Protein AF-A0A1G7LXQ1-F1 (afdb_monomer_lite)

Radius of gyration: 25.96 Å; chains: 1; bounding box: 79×51×80 Å

Organism: NCBI:txid1419277

Structure (mmCIF, N/CA/C/O backbone):
data_AF-A0A1G7LXQ1-F1
#
_entry.id   AF-A0A1G7LXQ1-F1
#
loop_
_atom_site.group_PDB
_atom_site.id
_atom_site.type_symbol
_atom_site.label_atom_id
_atom_site.label_alt_id
_atom_site.label_comp_id
_atom_site.label_asym_id
_atom_site.label_entity_id
_atom_site.label_seq_id
_atom_site.pdbx_PDB_ins_code
_atom_site.Cartn_x
_atom_site.Cartn_y
_atom_site.Cartn_z
_atom_site.occupancy
_atom_site.B_iso_or_equiv
_atom_site.auth_seq_id
_atom_site.auth_comp_id
_atom_site.auth_asym_id
_atom_site.auth_atom_id
_atom_site.pdbx_PDB_model_num
ATOM 1 N N . MET A 1 1 ? -58.056 -21.675 -19.130 1.00 39.75 1 MET A N 1
ATOM 2 C CA . MET A 1 1 ? -56.729 -22.028 -19.676 1.00 39.75 1 MET A CA 1
ATOM 3 C C . MET A 1 1 ? -55.763 -20.954 -19.207 1.00 39.75 1 MET A C 1
ATOM 5 O O . MET A 1 1 ? -55.899 -19.808 -19.606 1.00 39.75 1 MET A O 1
ATOM 9 N N . ILE A 1 2 ? -54.931 -21.296 -18.228 1.00 33.22 2 ILE A N 1
ATOM 10 C CA . ILE A 1 2 ? -53.927 -20.424 -17.600 1.00 33.22 2 ILE A CA 1
ATOM 11 C C . ILE A 1 2 ? -52.605 -20.603 -18.362 1.00 33.22 2 ILE A C 1
ATOM 13 O O . ILE A 1 2 ? -52.388 -21.699 -18.870 1.00 33.22 2 ILE A O 1
ATOM 17 N N . ILE A 1 3 ? -51.781 -19.543 -18.403 1.00 30.11 3 ILE A N 1
ATOM 18 C CA . ILE A 1 3 ? -50.299 -19.433 -18.521 1.00 30.11 3 ILE A CA 1
ATOM 19 C C . ILE A 1 3 ? -50.052 -18.128 -19.315 1.00 30.11 3 ILE A C 1
ATOM 21 O O . ILE A 1 3 ? -50.296 -18.083 -20.512 1.00 30.11 3 ILE A O 1
ATOM 25 N N . SER A 1 4 ? -49.859 -16.955 -18.699 1.00 28.80 4 SER A N 1
ATOM 26 C CA . SER A 1 4 ? -48.705 -16.458 -17.921 1.00 28.80 4 SER A CA 1
ATOM 27 C C . SER A 1 4 ? -47.373 -16.529 -18.679 1.00 28.80 4 SER A C 1
ATOM 29 O O . SER A 1 4 ? -46.710 -17.560 -18.690 1.00 28.80 4 SER A O 1
ATOM 31 N N . THR A 1 5 ? -46.963 -15.413 -19.289 1.00 31.78 5 THR A N 1
ATOM 32 C CA . THR A 1 5 ? -45.612 -15.207 -19.831 1.00 31.78 5 THR A CA 1
ATOM 33 C C . THR A 1 5 ? -44.869 -14.200 -18.957 1.00 31.78 5 THR A C 1
ATOM 35 O O . THR A 1 5 ? -44.955 -12.989 -19.158 1.00 31.78 5 THR A O 1
ATOM 38 N N . SER A 1 6 ? -44.142 -14.709 -17.964 1.00 34.03 6 SER A N 1
ATOM 39 C CA . SER A 1 6 ? -43.131 -13.965 -17.214 1.00 34.03 6 SER A CA 1
ATOM 40 C C . SER A 1 6 ? -41.822 -13.940 -18.007 1.00 34.03 6 SER A C 1
ATOM 42 O O . SER A 1 6 ? -41.222 -14.990 -18.240 1.00 34.03 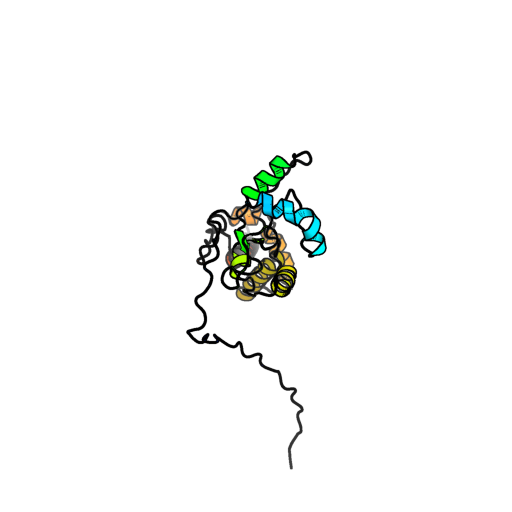6 SER A O 1
ATOM 44 N N . GLY A 1 7 ? -41.373 -12.751 -18.408 1.00 31.89 7 GLY A N 1
ATOM 45 C CA . GLY A 1 7 ? -40.045 -12.536 -18.977 1.00 31.89 7 GLY A CA 1
ATOM 46 C C . GLY A 1 7 ? -38.975 -12.549 -17.887 1.00 31.89 7 GLY A C 1
ATOM 47 O O . GLY A 1 7 ? -38.955 -11.678 -17.021 1.00 31.89 7 GLY A O 1
ATOM 48 N N . THR A 1 8 ? -38.079 -13.531 -17.936 1.00 34.22 8 THR A N 1
ATOM 49 C CA . THR A 1 8 ? -36.866 -13.604 -17.116 1.00 34.22 8 THR A CA 1
ATOM 50 C C . THR A 1 8 ? -35.637 -13.345 -17.988 1.00 34.22 8 THR A C 1
ATOM 52 O O . THR A 1 8 ? -35.320 -14.093 -18.907 1.00 34.22 8 THR A O 1
ATOM 55 N N . THR A 1 9 ? -34.923 -12.262 -17.686 1.00 35.53 9 THR A N 1
ATOM 56 C CA . THR A 1 9 ? -33.577 -11.965 -18.195 1.00 35.53 9 THR A CA 1
ATOM 57 C C . THR A 1 9 ? -32.573 -13.021 -17.719 1.00 35.53 9 THR A C 1
ATOM 59 O O . THR A 1 9 ? -32.530 -13.295 -16.514 1.00 35.53 9 THR A O 1
ATOM 62 N N . PRO A 1 10 ? -31.710 -13.580 -18.587 1.00 34.81 10 PRO A N 1
ATOM 63 C CA . PRO A 1 10 ? -30.681 -14.503 -18.141 1.00 34.81 10 PRO A CA 1
ATOM 64 C C . PRO A 1 10 ? -29.519 -13.726 -17.510 1.00 34.81 10 PRO A C 1
ATOM 66 O O . PRO A 1 10 ? -28.809 -12.966 -18.166 1.00 34.81 10 PRO A O 1
ATOM 69 N N . THR A 1 11 ? -29.307 -13.943 -16.213 1.00 34.31 11 THR A N 1
ATOM 70 C CA . THR A 1 11 ? -28.069 -13.573 -15.525 1.00 34.31 11 THR A CA 1
ATOM 71 C C . THR A 1 11 ? -26.962 -14.526 -15.970 1.00 34.31 11 THR A C 1
ATOM 73 O O . THR A 1 11 ? -26.958 -15.711 -15.634 1.00 34.31 11 THR A O 1
ATOM 76 N N . ALA A 1 12 ? -26.005 -14.018 -16.746 1.00 31.94 12 ALA A N 1
ATOM 77 C CA . ALA A 1 12 ? -24.791 -14.751 -17.073 1.00 31.94 12 ALA A CA 1
ATOM 78 C C . ALA A 1 12 ? -23.970 -14.965 -15.789 1.00 31.94 12 ALA A C 1
ATOM 80 O O . ALA A 1 12 ? -23.285 -14.065 -15.304 1.00 31.94 12 ALA A O 1
ATOM 81 N N . LYS A 1 13 ? -24.051 -16.168 -15.211 1.00 31.62 13 LYS A N 1
ATOM 82 C CA . LYS A 1 13 ? -23.127 -16.614 -14.164 1.00 31.62 13 LYS A CA 1
ATOM 83 C C . LYS A 1 13 ? -21.738 -16.751 -14.784 1.00 31.62 13 LYS A C 1
ATOM 85 O O . LYS A 1 13 ? -21.477 -17.708 -15.510 1.00 31.62 13 LYS A O 1
ATOM 90 N N . LEU A 1 14 ? -20.842 -15.816 -14.468 1.00 29.11 14 LEU A N 1
ATOM 91 C CA . LEU A 1 14 ? -19.408 -15.988 -14.682 1.00 29.11 14 LEU A CA 1
ATOM 92 C C . LEU A 1 14 ? -18.961 -17.212 -13.861 1.00 29.11 14 LEU A C 1
ATOM 94 O O . LEU A 1 14 ? -18.833 -17.144 -12.639 1.00 29.11 14 LEU A O 1
ATOM 98 N N . ARG A 1 15 ? -18.779 -18.365 -14.513 1.00 31.50 15 ARG A N 1
ATOM 99 C CA . ARG A 1 15 ? -18.086 -19.501 -13.898 1.00 31.50 15 ARG A CA 1
ATOM 100 C C . ARG A 1 15 ? -16.620 -19.104 -13.756 1.00 31.50 15 ARG A C 1
ATOM 102 O O . ARG A 1 15 ? -15.942 -18.912 -14.761 1.00 31.50 15 ARG A O 1
ATOM 109 N N . MET A 1 16 ? -16.135 -18.984 -12.519 1.00 27.52 16 MET A N 1
ATOM 110 C CA . MET A 1 16 ? -14.698 -18.990 -12.256 1.00 27.52 16 MET A CA 1
ATOM 111 C C . MET A 1 16 ? -14.139 -20.307 -12.792 1.00 27.52 16 MET A C 1
ATOM 113 O O . MET A 1 16 ? -14.486 -21.380 -12.301 1.00 27.52 16 MET A O 1
ATOM 117 N N . VAL A 1 17 ? -13.321 -20.220 -13.836 1.00 34.53 17 VAL A N 1
ATOM 118 C CA . VAL A 1 17 ? -12.604 -21.370 -14.379 1.00 34.53 17 VAL A CA 1
ATOM 119 C C . VAL A 1 17 ? -11.463 -21.652 -13.408 1.00 34.53 17 VAL A C 1
ATOM 121 O O . VAL A 1 17 ? -10.444 -20.967 -13.400 1.00 34.53 17 VAL A O 1
ATOM 124 N N . SER A 1 18 ? -11.677 -22.607 -12.509 1.00 36.41 18 SER A N 1
ATOM 125 C CA . SER A 1 18 ? -10.621 -23.163 -11.674 1.00 36.41 18 SER A CA 1
ATOM 126 C C . SER A 1 18 ? -9.622 -23.894 -12.570 1.00 36.41 18 SER A C 1
ATOM 128 O O . SER A 1 18 ? -10.010 -24.844 -13.241 1.00 36.41 18 SER A O 1
ATOM 130 N N . GLY A 1 19 ? -8.366 -23.439 -12.559 1.00 37.53 19 GLY A N 1
ATOM 131 C CA . GLY A 1 19 ? -7.176 -24.184 -12.979 1.00 37.53 19 GLY A CA 1
ATOM 132 C C . GLY A 1 19 ? -7.236 -24.818 -14.368 1.00 37.53 19 GLY A C 1
ATOM 133 O O . GLY A 1 19 ? -7.620 -25.973 -14.504 1.00 37.53 19 GLY A O 1
ATOM 134 N N . PHE A 1 20 ? -6.753 -24.109 -15.390 1.00 33.06 20 PHE A N 1
ATOM 135 C CA . PHE A 1 20 ? -6.310 -24.787 -16.607 1.00 33.06 20 PHE A CA 1
ATOM 136 C C . PHE A 1 20 ? -5.054 -25.613 -16.278 1.00 33.06 20 PHE A C 1
ATOM 138 O O . PHE A 1 20 ? -4.058 -25.025 -15.848 1.00 33.06 20 PHE A O 1
ATOM 145 N N . PRO A 1 21 ? -5.058 -26.944 -16.468 1.00 36.00 21 PRO A N 1
ATOM 146 C CA . PRO A 1 21 ? -3.822 -27.706 -16.454 1.00 36.00 21 PRO A CA 1
ATOM 147 C C . PRO A 1 21 ? -3.024 -27.307 -17.700 1.00 36.00 21 PRO A C 1
ATOM 149 O O . PRO A 1 21 ? -3.486 -27.481 -18.828 1.00 36.00 21 PRO A O 1
ATOM 152 N N . LEU A 1 22 ? -1.848 -26.711 -17.500 1.00 39.88 22 LEU A N 1
ATOM 153 C CA . LEU A 1 22 ? -0.923 -26.447 -18.598 1.00 39.88 22 LEU A CA 1
ATOM 154 C C . LEU A 1 22 ? -0.426 -27.794 -19.151 1.00 39.88 22 LEU A C 1
ATOM 156 O O . LEU A 1 22 ? -0.059 -28.664 -18.355 1.00 39.88 22 LEU A O 1
ATOM 160 N N . PRO A 1 23 ? -0.401 -27.995 -20.480 1.00 42.22 23 PRO A N 1
ATOM 161 C CA . PRO A 1 23 ? 0.182 -29.195 -21.057 1.00 42.22 23 PRO A CA 1
ATOM 162 C C . PRO A 1 23 ? 1.678 -29.232 -20.731 1.00 42.22 23 PRO A C 1
ATOM 164 O O . PRO A 1 23 ? 2.427 -28.301 -21.029 1.00 42.22 23 PRO A O 1
ATOM 167 N N . PHE A 1 24 ? 2.102 -30.316 -20.082 1.00 39.50 24 PHE A N 1
ATOM 168 C CA . PHE 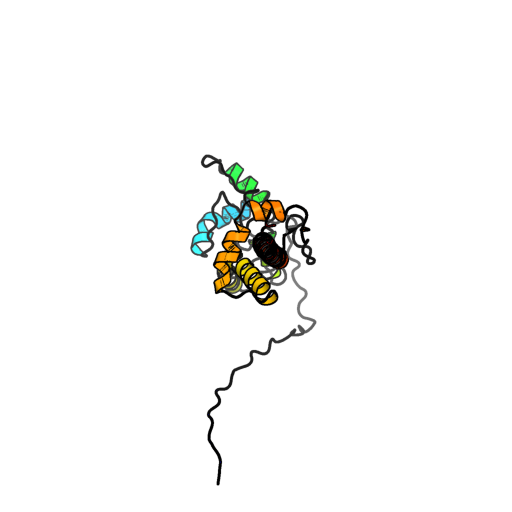A 1 24 ? 3.506 -30.617 -19.845 1.00 39.50 24 PHE A CA 1
ATOM 169 C C . PHE A 1 24 ? 4.222 -30.781 -21.193 1.00 39.50 24 PHE A C 1
ATOM 171 O O . PHE A 1 24 ? 3.930 -31.713 -21.937 1.00 39.50 24 PHE A O 1
ATOM 178 N N . GLY A 1 25 ? 5.193 -29.905 -21.466 1.00 44.66 25 GLY A N 1
ATOM 179 C CA . GLY A 1 25 ? 6.294 -30.203 -22.384 1.00 44.66 25 GLY A CA 1
ATOM 180 C C . GLY A 1 25 ? 6.314 -29.455 -23.715 1.00 44.66 25 GLY A C 1
ATOM 181 O O . GLY A 1 25 ? 6.101 -30.077 -24.741 1.00 44.66 25 GLY A O 1
ATOM 182 N N . VAL A 1 26 ? 6.683 -28.169 -23.692 1.00 39.12 26 VAL A N 1
ATOM 183 C CA . VAL A 1 26 ? 7.539 -27.447 -24.671 1.00 39.12 26 VAL A CA 1
ATOM 184 C C . VAL A 1 26 ? 7.976 -26.174 -23.905 1.00 39.12 26 VAL A C 1
ATOM 186 O O . VAL A 1 26 ? 7.117 -25.521 -23.334 1.00 39.12 26 VAL A O 1
ATOM 189 N N . LEU A 1 27 ? 9.217 -25.733 -23.708 1.00 37.31 27 LEU A N 1
ATOM 190 C CA . LEU A 1 27 ? 10.451 -25.802 -24.470 1.00 37.31 27 LEU A CA 1
ATOM 191 C C . LEU A 1 27 ? 11.605 -25.550 -23.474 1.00 37.31 27 LEU A C 1
ATOM 193 O O . LEU A 1 27 ? 11.616 -24.536 -22.775 1.00 37.31 27 LEU A O 1
ATOM 197 N N . ALA A 1 28 ? 12.582 -26.451 -23.408 1.00 44.69 28 ALA A N 1
ATOM 198 C CA . ALA A 1 28 ? 13.884 -26.131 -22.842 1.00 44.69 28 ALA A CA 1
ATOM 199 C C . ALA A 1 28 ? 14.626 -25.263 -23.863 1.00 44.69 28 ALA A C 1
ATOM 201 O O . ALA A 1 28 ? 14.974 -25.777 -24.918 1.00 44.69 28 ALA A O 1
ATOM 202 N N . MET A 1 29 ? 14.840 -23.974 -23.580 1.00 38.72 29 MET A N 1
ATOM 203 C CA . MET A 1 29 ? 15.953 -23.189 -24.132 1.00 38.72 29 MET A CA 1
ATOM 204 C C . MET A 1 29 ? 16.043 -21.795 -23.491 1.00 38.72 29 MET A C 1
ATOM 206 O O . MET A 1 29 ? 15.038 -21.125 -23.285 1.00 38.72 29 MET A O 1
ATOM 210 N N . ALA A 1 30 ? 17.288 -21.387 -23.221 1.00 38.19 30 ALA A N 1
ATOM 211 C CA . ALA A 1 30 ? 17.751 -20.124 -22.640 1.00 38.19 30 ALA A CA 1
ATOM 212 C C . ALA A 1 30 ? 17.477 -19.909 -21.136 1.00 38.19 30 ALA A C 1
ATOM 214 O O . ALA A 1 30 ? 16.676 -19.067 -20.731 1.00 38.19 30 ALA A O 1
ATOM 215 N N . MET A 1 31 ? 18.277 -20.575 -20.292 1.00 39.41 31 MET A N 1
ATOM 216 C CA . MET A 1 31 ? 18.643 -20.035 -18.974 1.00 39.41 31 MET A CA 1
ATOM 217 C C . MET A 1 31 ? 19.500 -18.775 -19.184 1.00 39.41 31 MET A C 1
ATOM 219 O O . MET A 1 31 ? 20.725 -18.804 -19.119 1.00 39.41 31 MET A O 1
ATOM 223 N N . SER A 1 32 ? 18.832 -17.676 -19.536 1.00 44.91 32 SER A N 1
ATOM 224 C CA . SER A 1 32 ? 19.398 -16.332 -19.541 1.00 44.91 32 SER A CA 1
ATOM 225 C C . SER A 1 32 ? 19.889 -16.015 -18.129 1.00 44.91 32 SER A C 1
ATOM 227 O O . SER A 1 32 ? 19.181 -16.254 -17.153 1.00 44.91 32 SER A O 1
ATOM 229 N N . GLN A 1 33 ? 21.129 -15.538 -18.044 1.00 48.41 33 GLN A N 1
ATOM 230 C CA . GLN A 1 33 ? 21.850 -15.174 -16.828 1.00 48.41 33 GLN A CA 1
ATOM 231 C C . GLN A 1 33 ? 20.990 -14.271 -15.931 1.00 48.41 33 GLN A C 1
ATOM 233 O O . GLN A 1 33 ? 20.915 -13.058 -16.130 1.00 48.41 33 GLN A O 1
ATOM 238 N N . PHE A 1 34 ? 20.325 -14.865 -14.941 1.00 52.44 34 PHE A N 1
ATOM 239 C CA . PHE A 1 34 ? 19.619 -14.107 -13.921 1.00 52.44 34 PHE A CA 1
ATOM 240 C C . PHE A 1 34 ? 20.660 -13.375 -13.078 1.00 52.44 34 PHE A C 1
ATOM 242 O O . PHE A 1 34 ? 21.513 -14.001 -12.452 1.00 52.44 34 PHE A O 1
ATOM 249 N N . SER A 1 35 ? 20.595 -12.045 -13.063 1.00 51.97 35 SER A N 1
ATOM 250 C CA . SER A 1 35 ? 21.385 -11.259 -12.124 1.00 51.97 35 SER A CA 1
ATOM 251 C C . SER A 1 35 ? 20.903 -11.600 -10.715 1.00 51.97 35 SER A C 1
ATOM 253 O O . SER A 1 35 ? 19.740 -11.363 -10.372 1.00 51.97 35 SER A O 1
ATOM 255 N N . GLU A 1 36 ? 21.785 -12.134 -9.868 1.00 58.53 36 GLU A N 1
ATOM 256 C CA . GLU A 1 36 ? 21.482 -12.306 -8.440 1.00 58.53 36 GLU A CA 1
ATOM 257 C C . GLU A 1 36 ? 21.210 -10.957 -7.746 1.00 58.53 36 GLU A C 1
ATOM 259 O O . GLU A 1 36 ? 20.559 -10.893 -6.703 1.00 58.53 36 GLU A O 1
ATOM 264 N N . ASN A 1 37 ? 21.620 -9.851 -8.374 1.00 82.62 37 ASN A N 1
ATOM 265 C CA . ASN A 1 37 ? 21.472 -8.502 -7.858 1.00 82.62 37 ASN A CA 1
ATOM 266 C C . ASN A 1 37 ? 20.406 -7.727 -8.638 1.00 82.62 37 ASN A C 1
ATOM 268 O O . ASN A 1 37 ? 20.693 -7.021 -9.606 1.00 82.62 37 ASN A O 1
ATOM 272 N N . LEU A 1 38 ? 19.155 -7.819 -8.181 1.00 90.81 38 LEU A N 1
ATOM 273 C CA . LEU A 1 38 ? 18.116 -6.871 -8.589 1.00 90.81 38 LEU A CA 1
ATOM 274 C C . LEU A 1 38 ? 18.536 -5.437 -8.215 1.00 90.81 38 LEU A C 1
ATOM 276 O O . LEU A 1 38 ? 19.062 -5.242 -7.110 1.00 90.81 38 LEU A O 1
ATOM 280 N N . PRO A 1 39 ? 18.208 -4.423 -9.040 1.00 96.44 39 PRO A N 1
ATOM 281 C CA . PRO A 1 39 ? 18.360 -3.024 -8.666 1.00 96.44 39 PRO A CA 1
ATOM 282 C C . PRO A 1 39 ? 17.802 -2.716 -7.271 1.00 96.44 39 PRO A C 1
ATOM 284 O O . PRO A 1 39 ? 16.837 -3.330 -6.794 1.00 96.44 39 PRO A O 1
ATOM 287 N N . SER A 1 40 ? 18.419 -1.758 -6.586 1.00 97.31 40 SER A N 1
ATOM 288 C CA . SER A 1 40 ? 17.931 -1.274 -5.295 1.00 97.31 40 SER A CA 1
ATOM 289 C C . SER A 1 40 ? 16.581 -0.565 -5.453 1.00 97.31 40 SER A C 1
ATOM 291 O O . SER A 1 40 ? 16.236 -0.063 -6.525 1.00 97.31 40 SER A O 1
ATOM 293 N N . LYS A 1 41 ? 15.797 -0.484 -4.372 1.00 97.38 41 LYS A N 1
ATOM 294 C CA . LYS A 1 41 ? 14.507 0.224 -4.408 1.00 97.38 41 LYS A CA 1
ATOM 295 C C . LYS A 1 41 ? 14.684 1.711 -4.706 1.00 97.38 41 LYS A C 1
ATOM 297 O O . LYS A 1 41 ? 13.846 2.283 -5.389 1.00 97.38 41 LYS A O 1
ATOM 302 N N . ALA A 1 42 ? 15.778 2.307 -4.233 1.00 97.38 42 ALA A N 1
ATOM 303 C CA . ALA A 1 42 ? 16.167 3.666 -4.579 1.00 97.38 42 ALA A CA 1
ATOM 304 C C . ALA A 1 42 ? 16.369 3.830 -6.089 1.00 97.38 42 ALA A C 1
ATOM 306 O O . ALA A 1 42 ? 15.765 4.722 -6.666 1.00 97.38 42 ALA A O 1
ATOM 307 N N . GLN A 1 43 ? 17.138 2.944 -6.734 1.00 97.75 43 GLN A N 1
ATOM 308 C CA . GLN A 1 43 ? 17.352 2.995 -8.187 1.00 97.75 43 GLN A CA 1
ATOM 309 C C . GLN A 1 43 ? 16.040 2.818 -8.962 1.00 97.75 43 GLN A C 1
ATOM 311 O O . GLN A 1 43 ? 15.795 3.531 -9.931 1.00 97.75 43 GLN A O 1
ATOM 316 N N . ILE A 1 44 ? 15.176 1.898 -8.520 1.00 97.69 44 ILE A N 1
ATOM 317 C CA . ILE A 1 44 ? 13.855 1.681 -9.127 1.00 97.69 44 ILE A CA 1
ATOM 318 C C . ILE A 1 44 ? 13.000 2.948 -9.000 1.00 97.69 44 ILE A C 1
ATOM 320 O O . ILE A 1 44 ? 12.453 3.427 -9.988 1.00 97.69 44 ILE A O 1
ATOM 324 N N . TYR A 1 45 ? 12.907 3.526 -7.803 1.00 96.75 45 TYR A N 1
ATOM 325 C CA . TYR A 1 45 ? 12.172 4.770 -7.595 1.00 96.75 45 TYR A CA 1
ATOM 326 C C . TYR A 1 45 ? 12.745 5.927 -8.425 1.00 96.75 45 TYR A C 1
ATOM 328 O O . TYR A 1 45 ? 11.986 6.621 -9.096 1.00 96.75 45 TYR A O 1
ATOM 336 N N . ASP A 1 46 ? 14.065 6.103 -8.427 1.00 96.19 46 ASP A N 1
ATOM 337 C CA . ASP A 1 46 ? 14.748 7.177 -9.147 1.00 96.19 46 ASP A CA 1
ATOM 338 C C . ASP A 1 46 ? 14.485 7.121 -10.660 1.00 96.19 46 ASP A C 1
ATOM 340 O O . ASP A 1 46 ? 14.154 8.135 -11.276 1.00 96.19 46 ASP A O 1
ATOM 344 N N . TYR A 1 47 ? 14.491 5.913 -11.235 1.00 96.44 47 TYR A N 1
ATOM 345 C CA . TYR A 1 47 ? 14.127 5.668 -12.631 1.00 96.44 47 TYR A CA 1
ATOM 346 C C . TYR A 1 47 ? 12.676 6.061 -12.955 1.00 96.44 47 TYR A C 1
ATOM 348 O O . TYR A 1 47 ? 12.389 6.631 -14.013 1.00 96.44 47 TYR A O 1
ATOM 356 N N . TRP A 1 48 ? 11.741 5.744 -12.055 1.00 96.00 48 TRP A N 1
ATOM 357 C CA . TRP A 1 48 ? 10.308 5.915 -12.292 1.00 96.00 48 TRP A CA 1
ATOM 358 C C . TRP A 1 48 ? 9.750 7.276 -11.862 1.00 96.00 48 TRP A C 1
ATOM 360 O O . TRP A 1 48 ? 8.694 7.653 -12.366 1.00 96.00 48 TRP A O 1
ATOM 370 N N . LYS A 1 49 ? 10.412 8.041 -10.982 1.00 91.81 49 LYS A N 1
ATOM 371 C CA . LYS A 1 49 ? 9.828 9.211 -10.284 1.00 91.81 49 LYS A CA 1
ATOM 372 C C . LYS A 1 49 ? 9.149 10.249 -11.185 1.00 91.81 49 LYS A C 1
ATOM 374 O O . LYS A 1 49 ? 8.133 10.816 -10.802 1.00 91.81 49 LYS A O 1
ATOM 379 N N . HIS A 1 50 ? 9.652 10.462 -12.400 1.00 90.38 50 HIS A N 1
ATOM 380 C CA . HIS A 1 50 ? 9.072 11.410 -13.366 1.00 90.38 50 HIS A CA 1
ATOM 381 C C . HIS A 1 50 ? 7.981 10.805 -14.267 1.00 90.38 50 HIS A C 1
ATOM 383 O O . HIS A 1 50 ? 7.337 11.515 -15.036 1.00 90.38 50 HIS A O 1
ATOM 389 N N . ARG A 1 51 ? 7.782 9.488 -14.203 1.00 90.81 51 ARG A N 1
ATOM 390 C CA . ARG A 1 51 ? 6.866 8.709 -15.047 1.00 90.81 51 ARG A CA 1
ATOM 391 C C . ARG A 1 51 ? 5.661 8.176 -14.280 1.00 90.81 51 ARG A C 1
ATOM 393 O O . ARG A 1 51 ? 4.640 7.908 -14.902 1.00 90.81 51 ARG A O 1
ATOM 400 N N . LEU A 1 52 ? 5.758 8.048 -12.955 1.00 87.56 52 LEU A N 1
ATOM 401 C CA . LEU A 1 52 ? 4.675 7.529 -12.110 1.00 87.56 52 LEU A CA 1
ATOM 402 C C . LEU A 1 52 ? 3.371 8.314 -12.293 1.00 87.56 52 LEU A C 1
ATOM 404 O O . LEU A 1 52 ? 2.324 7.703 -12.483 1.00 87.56 52 LEU A O 1
ATOM 408 N N . SER A 1 53 ? 3.437 9.648 -12.365 1.00 82.06 53 SER A N 1
ATOM 409 C CA . SER A 1 53 ? 2.257 10.492 -12.601 1.00 82.06 53 SER A CA 1
ATOM 410 C C . SER A 1 53 ? 1.574 10.201 -13.940 1.00 82.06 53 SER A C 1
ATOM 412 O O . SER A 1 53 ? 0.350 10.154 -14.005 1.00 82.06 53 SER A O 1
ATOM 414 N N . ARG A 1 54 ? 2.349 9.930 -14.999 1.00 83.94 54 ARG A N 1
ATOM 415 C CA . ARG A 1 54 ? 1.826 9.557 -16.328 1.00 83.94 54 ARG A CA 1
ATOM 416 C C . ARG A 1 54 ? 1.148 8.188 -16.334 1.00 83.94 54 ARG A C 1
ATOM 418 O O . ARG A 1 54 ? 0.308 7.927 -17.185 1.00 83.94 54 ARG A O 1
ATOM 425 N N . LEU A 1 55 ? 1.519 7.327 -15.392 1.00 82.25 55 LEU A N 1
ATOM 426 C CA . LEU A 1 55 ? 0.898 6.025 -15.163 1.00 82.25 55 LEU A CA 1
ATOM 427 C C . LEU A 1 55 ? -0.231 6.086 -14.122 1.00 82.25 55 LEU A C 1
ATOM 429 O O . LEU A 1 55 ? -0.742 5.042 -13.726 1.00 82.25 55 LEU A O 1
ATOM 433 N N . TYR A 1 56 ? -0.638 7.292 -13.705 1.00 81.62 56 TYR A N 1
ATOM 434 C CA . TYR A 1 56 ? -1.651 7.537 -12.673 1.00 81.62 56 TYR A CA 1
ATOM 435 C C . TYR A 1 56 ? -1.290 6.955 -11.297 1.00 81.62 56 TYR A C 1
ATOM 437 O O . TYR A 1 56 ? -2.162 6.679 -10.476 1.00 81.62 56 TYR A O 1
ATOM 445 N N . PHE A 1 57 ? 0.006 6.798 -11.020 1.00 83.50 57 PHE A N 1
ATOM 446 C CA . PHE A 1 57 ? 0.514 6.463 -9.696 1.00 83.50 57 PHE A CA 1
ATOM 447 C C . PHE A 1 57 ? 0.991 7.731 -8.989 1.00 83.50 57 PHE A C 1
ATOM 449 O O . PHE A 1 57 ? 1.971 8.365 -9.387 1.00 83.50 57 PHE A O 1
ATOM 456 N N . HIS A 1 58 ? 0.306 8.098 -7.907 1.00 81.69 58 HIS A N 1
ATOM 457 C CA . HIS A 1 58 ? 0.662 9.255 -7.092 1.00 81.69 58 HIS A CA 1
ATOM 458 C C . HIS A 1 58 ? 1.564 8.829 -5.934 1.00 81.69 58 HIS A C 1
ATOM 460 O O . HIS A 1 58 ? 1.121 8.236 -4.950 1.00 81.69 58 HIS A O 1
ATOM 466 N N . VAL A 1 59 ? 2.855 9.133 -6.062 1.00 86.38 59 VAL A N 1
ATOM 467 C CA . VAL A 1 59 ? 3.872 8.789 -5.068 1.00 86.38 59 VAL A CA 1
ATOM 468 C C . VAL A 1 59 ? 4.644 10.044 -4.691 1.00 86.38 59 VAL A C 1
ATOM 470 O O . VAL A 1 59 ? 5.398 10.594 -5.489 1.00 86.38 59 VAL A O 1
ATOM 473 N N . GLU A 1 60 ? 4.462 10.492 -3.452 1.00 89.81 60 GLU A N 1
ATOM 474 C CA . GLU A 1 60 ? 5.249 11.591 -2.901 1.00 89.81 60 GLU A CA 1
ATOM 475 C C . GLU A 1 60 ? 6.670 11.106 -2.559 1.00 89.81 60 GLU A C 1
ATOM 477 O O . GLU A 1 60 ? 6.806 10.105 -1.846 1.00 89.81 60 GLU A O 1
ATOM 482 N N . PRO A 1 61 ? 7.736 11.827 -2.964 1.00 91.62 61 PRO A N 1
ATOM 483 C CA . PRO A 1 61 ? 9.116 11.407 -2.711 1.00 91.62 61 PRO A CA 1
ATOM 484 C C . PRO A 1 61 ? 9.419 11.108 -1.241 1.00 91.62 61 PRO A C 1
ATOM 486 O O . PRO A 1 61 ? 10.108 10.140 -0.929 1.00 91.62 61 PRO A O 1
ATOM 489 N N . ARG A 1 62 ? 8.866 11.930 -0.342 1.00 94.25 62 ARG A N 1
ATOM 490 C CA . ARG A 1 62 ? 9.081 11.877 1.109 1.00 94.25 62 ARG A CA 1
ATOM 491 C C . ARG A 1 62 ? 8.140 10.931 1.853 1.00 94.25 62 ARG A C 1
ATOM 493 O O . ARG A 1 62 ? 8.315 10.768 3.056 1.00 94.25 62 ARG A O 1
ATOM 500 N N . LYS A 1 63 ? 7.171 10.308 1.173 1.00 93.88 63 LYS A N 1
ATOM 501 C CA . LYS A 1 63 ? 6.215 9.370 1.786 1.00 93.88 63 LYS A CA 1
ATOM 502 C C . LYS A 1 63 ? 6.184 8.050 1.015 1.00 93.88 63 LYS A C 1
ATOM 504 O O . LYS A 1 63 ? 5.231 7.803 0.260 1.00 93.88 63 LYS A O 1
ATOM 509 N N . PRO A 1 64 ? 7.233 7.216 1.156 1.00 94.19 64 PRO A N 1
ATOM 510 C CA . PRO A 1 64 ? 7.320 5.955 0.443 1.00 94.19 64 PRO A CA 1
ATOM 511 C C . PRO A 1 64 ? 6.114 5.063 0.751 1.00 94.19 64 PRO A C 1
ATOM 513 O O . PRO A 1 64 ? 5.724 4.875 1.903 1.00 94.19 64 PRO A O 1
ATOM 516 N N . ARG A 1 65 ? 5.514 4.505 -0.298 1.00 94.25 65 ARG A N 1
ATOM 517 C CA . ARG A 1 65 ? 4.286 3.705 -0.226 1.00 94.25 65 ARG A CA 1
ATOM 518 C C . ARG A 1 65 ? 4.214 2.723 -1.382 1.00 94.25 65 ARG A C 1
ATOM 520 O O . ARG A 1 65 ? 4.936 2.872 -2.366 1.00 94.25 65 ARG A O 1
ATOM 527 N N . CYS A 1 66 ? 3.343 1.726 -1.267 1.00 95.06 66 CYS A N 1
ATOM 528 C CA . CYS A 1 66 ? 3.045 0.813 -2.363 1.00 95.06 66 CYS A CA 1
ATOM 529 C C . CYS A 1 66 ? 2.555 1.594 -3.584 1.00 95.06 66 CYS A C 1
ATOM 531 O O . CYS A 1 66 ? 1.641 2.407 -3.459 1.00 95.06 66 CYS A O 1
ATOM 533 N N . TRP A 1 67 ? 3.130 1.312 -4.753 1.00 96.00 67 TRP A N 1
ATOM 534 C CA . TRP A 1 67 ? 2.776 2.022 -5.982 1.00 96.00 67 TRP A CA 1
ATOM 535 C C . TRP A 1 67 ? 1.376 1.682 -6.488 1.00 96.00 67 TRP A C 1
ATOM 537 O O . TRP A 1 67 ? 0.741 2.548 -7.063 1.00 96.00 67 TRP A O 1
ATOM 547 N N . ALA A 1 68 ? 0.871 0.473 -6.227 1.00 95.19 68 ALA A N 1
ATOM 548 C CA . ALA A 1 68 ? -0.485 0.090 -6.614 1.00 95.19 68 ALA A CA 1
ATOM 549 C C . ALA A 1 68 ? -1.536 0.641 -5.636 1.00 95.19 68 ALA A C 1
ATOM 551 O O . ALA A 1 68 ? -2.328 1.497 -5.992 1.00 95.19 68 ALA A O 1
ATOM 552 N N . CYS A 1 69 ? -1.541 0.171 -4.384 1.00 94.38 69 CYS A N 1
ATOM 553 C CA . CYS A 1 69 ? -2.649 0.451 -3.464 1.00 94.38 69 CYS A CA 1
ATOM 554 C C . CYS A 1 69 ? -2.459 1.664 -2.542 1.00 94.38 69 CYS A C 1
ATOM 556 O O . CYS A 1 69 ? -3.338 1.941 -1.729 1.00 94.38 69 CYS A O 1
ATOM 558 N N . GLY A 1 70 ? -1.298 2.323 -2.568 1.00 93.44 70 GLY A N 1
ATOM 559 C CA . GLY A 1 70 ? -1.000 3.452 -1.682 1.00 93.44 70 GLY A CA 1
ATOM 560 C C . GLY A 1 70 ? -0.695 3.094 -0.219 1.00 93.44 70 GLY A C 1
ATOM 561 O O . GLY A 1 70 ? -0.392 4.003 0.557 1.00 93.44 70 GLY A O 1
ATOM 562 N N . PHE A 1 71 ? -0.713 1.804 0.158 1.00 92.12 71 PHE A N 1
ATOM 563 C CA . PHE A 1 71 ? -0.368 1.339 1.510 1.00 92.12 71 PHE A CA 1
ATOM 564 C C . PHE A 1 71 ? 1.000 1.861 1.962 1.00 92.12 71 PHE A C 1
ATOM 566 O O . PHE A 1 71 ? 1.994 1.738 1.238 1.00 92.12 71 PHE A O 1
ATOM 573 N N . ASN A 1 72 ? 1.057 2.368 3.190 1.00 89.94 72 ASN A N 1
ATOM 574 C CA . ASN A 1 72 ? 2.277 2.798 3.862 1.00 89.94 72 ASN A CA 1
ATOM 575 C C . ASN A 1 72 ? 2.418 2.092 5.219 1.00 89.94 72 ASN A C 1
ATOM 577 O O . ASN A 1 72 ? 1.485 1.479 5.731 1.00 89.94 72 ASN A O 1
ATOM 581 N N . TYR A 1 73 ? 3.602 2.182 5.815 1.00 87.75 73 TYR A N 1
ATOM 582 C CA . TYR A 1 73 ? 3.893 1.587 7.122 1.00 87.75 73 TYR A CA 1
ATOM 583 C C . TYR A 1 73 ? 3.773 2.636 8.242 1.00 87.75 73 TYR A C 1
ATOM 585 O O . TYR A 1 73 ? 4.649 2.742 9.106 1.00 87.75 73 TYR A O 1
ATOM 593 N N . GLY A 1 74 ? 2.711 3.448 8.182 1.00 85.06 74 GLY A N 1
ATOM 594 C CA . GLY A 1 74 ? 2.547 4.657 8.985 1.00 85.06 74 GLY A CA 1
ATOM 595 C C . GLY A 1 74 ? 3.640 5.693 8.706 1.00 85.06 74 GLY A C 1
ATOM 596 O O . GLY A 1 74 ? 4.397 5.587 7.742 1.00 85.06 74 GLY A O 1
ATOM 597 N N . ALA A 1 75 ? 3.801 6.650 9.622 1.00 86.81 75 ALA A N 1
ATOM 598 C CA . ALA A 1 75 ? 4.807 7.711 9.509 1.00 86.81 75 ALA A CA 1
ATOM 599 C C . ALA A 1 75 ? 6.262 7.241 9.746 1.00 86.81 75 ALA A C 1
ATOM 601 O O . ALA A 1 75 ? 7.176 8.061 9.799 1.00 86.81 75 ALA A O 1
ATOM 602 N N . ARG A 1 76 ? 6.508 5.931 9.925 1.00 88.75 76 ARG A N 1
ATOM 603 C CA . ARG A 1 76 ? 7.834 5.372 10.266 1.00 88.75 76 ARG A CA 1
ATOM 604 C C . ARG A 1 76 ? 8.878 5.607 9.174 1.00 88.75 76 ARG A C 1
ATOM 606 O O . ARG A 1 76 ? 10.065 5.744 9.475 1.00 88.75 76 ARG A O 1
ATOM 613 N N . TYR A 1 77 ? 8.446 5.590 7.917 1.00 91.50 77 TYR A N 1
ATOM 614 C CA . TYR A 1 77 ? 9.323 5.768 6.759 1.00 91.50 77 TYR A CA 1
ATOM 615 C C . TYR A 1 77 ? 9.113 7.111 6.066 1.00 91.50 77 TYR A C 1
ATOM 617 O O . TYR A 1 77 ? 9.772 7.367 5.063 1.00 91.50 77 TYR A O 1
ATOM 625 N N . ASP A 1 78 ? 8.253 7.967 6.609 1.00 93.12 78 ASP A N 1
ATOM 626 C CA . ASP A 1 78 ? 8.053 9.307 6.084 1.00 93.12 78 ASP 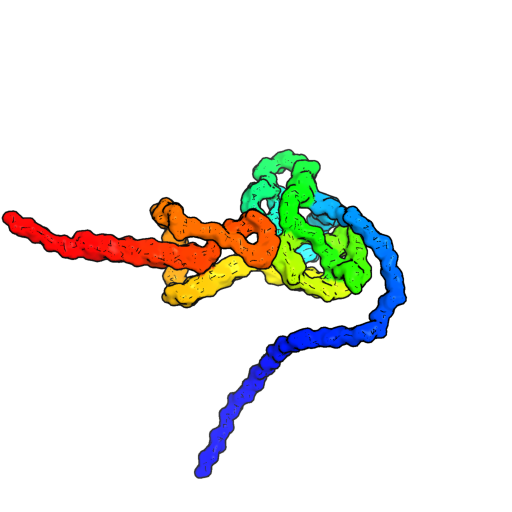A CA 1
ATOM 627 C C . ASP A 1 78 ? 9.218 10.209 6.495 1.00 93.12 78 ASP A C 1
ATOM 629 O O . ASP A 1 78 ? 9.735 10.144 7.616 1.00 93.12 78 ASP A O 1
ATOM 633 N N . ILE A 1 79 ? 9.620 11.084 5.583 1.00 93.12 79 ILE A N 1
ATOM 634 C CA . ILE A 1 79 ? 10.594 12.136 5.848 1.00 93.12 79 ILE A CA 1
ATOM 635 C C . ILE A 1 79 ? 9.815 13.399 6.193 1.00 93.12 79 ILE A C 1
ATOM 637 O O . ILE A 1 79 ? 9.207 14.029 5.330 1.00 93.12 79 ILE A O 1
ATOM 641 N N . LYS A 1 80 ? 9.820 13.752 7.482 1.00 91.38 80 LYS A N 1
ATOM 642 C CA . LYS A 1 80 ? 9.059 14.892 8.020 1.00 91.38 80 LYS A CA 1
ATOM 643 C C . LYS A 1 80 ? 9.689 16.246 7.688 1.00 91.38 80 LYS A C 1
ATOM 645 O O . LYS A 1 80 ? 8.988 17.249 7.629 1.00 91.38 80 LYS A O 1
ATOM 650 N N . ARG A 1 81 ? 11.009 16.274 7.503 1.00 91.38 81 ARG A N 1
ATOM 651 C CA . ARG A 1 81 ? 11.775 17.489 7.227 1.00 91.38 81 ARG A CA 1
ATOM 652 C C . ARG A 1 81 ? 11.596 17.935 5.766 1.00 91.38 81 ARG A C 1
ATOM 654 O O . ARG A 1 81 ? 11.870 17.141 4.862 1.00 91.38 81 ARG A O 1
ATOM 661 N N . PRO A 1 82 ? 11.151 19.177 5.504 1.00 89.12 82 PRO A N 1
ATOM 662 C CA . PRO A 1 82 ? 10.922 19.661 4.142 1.00 89.12 82 PRO A CA 1
ATOM 663 C C . PRO A 1 82 ? 12.220 19.959 3.374 1.00 89.12 82 PRO A C 1
ATOM 665 O O . PRO A 1 82 ? 12.201 19.984 2.145 1.00 89.12 82 PRO A O 1
ATOM 668 N N . ASP A 1 83 ? 13.334 20.138 4.081 1.00 92.38 83 ASP A N 1
ATOM 669 C CA . ASP A 1 83 ? 14.669 20.453 3.563 1.00 92.38 83 ASP A CA 1
ATOM 670 C C . ASP A 1 83 ? 15.552 19.212 3.333 1.00 92.38 83 ASP A C 1
ATOM 672 O O . ASP A 1 83 ? 16.732 19.340 3.020 1.00 92.38 83 ASP A O 1
ATOM 676 N N . ALA A 1 84 ? 14.997 18.005 3.487 1.00 92.75 84 ALA A N 1
ATOM 677 C CA . ALA A 1 84 ? 15.746 16.766 3.307 1.00 92.75 84 ALA A CA 1
ATOM 678 C C . ALA A 1 84 ? 16.341 16.651 1.893 1.00 92.75 84 ALA A C 1
ATOM 680 O O . ALA A 1 84 ? 15.630 16.790 0.891 1.00 92.75 84 ALA A O 1
ATOM 681 N N . GLY A 1 85 ? 17.639 16.348 1.834 1.00 95.00 85 GLY A N 1
ATOM 682 C CA . GLY A 1 85 ? 18.369 16.142 0.588 1.00 95.00 85 GLY A CA 1
ATOM 683 C C . GLY A 1 85 ? 17.928 14.882 -0.162 1.00 95.00 85 GLY A C 1
ATOM 684 O O . GLY A 1 85 ? 17.357 13.948 0.409 1.00 95.00 85 GLY A O 1
ATOM 685 N N . TRP A 1 86 ? 18.227 14.834 -1.461 1.00 93.94 86 TRP A N 1
ATOM 686 C CA . TRP A 1 86 ? 17.838 13.712 -2.322 1.00 93.94 86 TRP A CA 1
ATOM 687 C C . TRP A 1 86 ? 18.427 12.368 -1.884 1.00 93.94 86 TRP A C 1
ATOM 689 O O . TRP A 1 86 ? 17.714 11.365 -1.911 1.00 93.94 86 TRP A O 1
ATOM 699 N N . ASP A 1 87 ? 19.671 12.342 -1.407 1.00 94.62 87 ASP A N 1
ATOM 700 C CA . ASP A 1 87 ? 20.301 11.108 -0.927 1.00 94.62 87 ASP A CA 1
ATOM 701 C C . ASP A 1 87 ? 19.567 10.520 0.282 1.00 94.62 87 ASP A C 1
ATOM 703 O O . ASP A 1 87 ? 19.363 9.308 0.360 1.00 94.62 87 ASP A O 1
ATOM 707 N N . GLU A 1 88 ? 19.091 11.367 1.201 1.00 94.50 88 GLU A N 1
ATOM 708 C CA . GLU A 1 88 ? 18.284 10.924 2.341 1.00 94.50 88 GLU A CA 1
ATOM 709 C C . GLU A 1 88 ? 16.952 10.319 1.872 1.00 94.50 88 GLU A C 1
ATOM 711 O O . GLU A 1 88 ? 16.540 9.254 2.350 1.00 94.50 88 GLU A O 1
ATOM 716 N N . ILE A 1 89 ? 16.301 10.965 0.896 1.00 95.00 89 ILE A N 1
ATOM 717 C CA . ILE A 1 89 ? 15.071 10.465 0.270 1.00 95.00 89 ILE A CA 1
ATOM 718 C C . ILE A 1 89 ? 15.305 9.071 -0.319 1.00 95.00 89 ILE A C 1
ATOM 720 O O . ILE A 1 89 ? 14.578 8.128 0.005 1.00 95.00 89 ILE A O 1
ATOM 724 N N . LEU A 1 90 ? 16.347 8.904 -1.130 1.00 95.94 90 LEU A N 1
ATOM 725 C CA . LEU A 1 90 ? 16.679 7.628 -1.762 1.00 95.94 90 LEU A CA 1
ATOM 726 C C . LEU A 1 90 ? 17.057 6.547 -0.736 1.00 95.94 90 LEU A C 1
ATOM 728 O O . LEU A 1 90 ? 16.580 5.411 -0.822 1.00 95.94 90 LEU A O 1
ATOM 732 N N . GLN A 1 91 ? 17.827 6.887 0.300 1.00 95.00 91 GLN A N 1
ATOM 733 C CA . GLN A 1 91 ? 18.122 5.959 1.396 1.00 95.00 91 GLN A CA 1
ATOM 734 C C . GLN A 1 91 ? 16.846 5.473 2.091 1.00 95.00 91 GLN A C 1
ATOM 736 O O . GLN A 1 91 ? 16.740 4.296 2.458 1.00 95.00 91 GLN A O 1
ATOM 741 N N . ARG A 1 92 ? 15.839 6.340 2.241 1.00 95.06 92 ARG A N 1
ATOM 742 C CA . ARG A 1 92 ? 14.552 5.962 2.830 1.00 95.06 92 ARG A CA 1
ATOM 743 C C . ARG A 1 92 ? 13.787 4.967 1.960 1.00 95.06 92 ARG A C 1
ATOM 745 O O . ARG A 1 92 ? 13.267 3.983 2.494 1.00 95.06 92 ARG A O 1
ATOM 752 N N . TRP A 1 93 ? 13.798 5.156 0.641 1.00 96.19 93 TRP A N 1
ATOM 753 C CA . TRP A 1 93 ? 13.249 4.194 -0.322 1.00 96.19 93 TRP A CA 1
ATOM 754 C C . TRP A 1 93 ? 13.920 2.820 -0.240 1.00 96.19 93 TRP A C 1
ATOM 756 O O . TRP A 1 93 ? 13.250 1.806 -0.414 1.00 96.19 93 TRP A O 1
ATOM 766 N N . ASN A 1 94 ? 15.204 2.740 0.112 1.00 96.31 94 ASN A N 1
ATOM 767 C CA . ASN A 1 94 ? 15.864 1.456 0.365 1.00 96.31 94 ASN A CA 1
ATOM 768 C C . ASN A 1 94 ? 15.418 0.777 1.669 1.00 96.31 94 ASN A C 1
ATOM 770 O O . ASN A 1 94 ? 15.390 -0.455 1.736 1.00 96.31 94 ASN A O 1
ATOM 774 N N . ARG A 1 95 ? 15.012 1.546 2.683 1.00 94.44 95 ARG A N 1
ATOM 775 C CA . ARG A 1 95 ? 14.634 1.022 4.007 1.00 94.44 95 ARG A CA 1
ATOM 776 C C . ARG A 1 95 ? 13.176 0.586 4.120 1.00 94.44 95 ARG A C 1
ATOM 778 O O . ARG A 1 95 ? 12.882 -0.278 4.945 1.00 94.44 95 ARG A O 1
ATOM 785 N N . ILE A 1 96 ? 12.261 1.164 3.339 1.00 94.06 96 ILE A N 1
ATOM 786 C CA . ILE A 1 96 ? 10.847 0.770 3.407 1.00 94.06 96 ILE A CA 1
ATOM 787 C C . ILE A 1 96 ? 10.676 -0.716 3.006 1.00 94.06 96 ILE A C 1
ATOM 789 O O . ILE A 1 96 ? 11.276 -1.157 2.022 1.00 94.06 96 ILE A O 1
ATOM 793 N N . PRO A 1 97 ? 9.857 -1.516 3.716 1.00 93.25 97 PRO A N 1
ATOM 794 C CA . PRO A 1 97 ? 9.644 -2.929 3.401 1.00 93.25 97 PRO A CA 1
ATOM 795 C C . PRO A 1 97 ? 8.664 -3.142 2.232 1.00 93.25 97 PRO A C 1
ATOM 797 O O . PRO A 1 97 ? 7.746 -3.958 2.301 1.00 93.25 97 PRO A O 1
ATOM 800 N N . LEU A 1 98 ? 8.842 -2.396 1.141 1.00 94.75 98 LEU A N 1
ATOM 801 C CA . LEU A 1 98 ? 8.244 -2.730 -0.153 1.00 94.75 98 LEU A CA 1
ATOM 802 C C . LEU A 1 98 ? 9.080 -3.814 -0.840 1.00 94.75 98 LEU A C 1
ATOM 804 O O . LEU A 1 98 ? 10.288 -3.927 -0.615 1.00 94.75 98 LEU A O 1
ATOM 808 N N . GLN A 1 99 ? 8.431 -4.604 -1.682 1.00 94.81 99 GLN A N 1
ATOM 809 C CA . GLN A 1 99 ? 9.052 -5.647 -2.481 1.00 94.81 99 GLN A CA 1
ATOM 810 C C . GLN A 1 99 ? 9.336 -5.139 -3.890 1.00 94.81 99 GLN A C 1
ATOM 812 O O . GLN A 1 99 ? 8.579 -4.338 -4.438 1.00 94.81 99 GLN A O 1
ATOM 817 N N . ARG A 1 100 ? 10.448 -5.616 -4.451 1.00 97.06 100 ARG A N 1
ATOM 818 C CA . ARG A 1 100 ? 10.812 -5.423 -5.854 1.00 97.06 100 ARG A CA 1
ATOM 819 C C . ARG A 1 100 ? 10.075 -6.493 -6.643 1.00 97.06 100 ARG A C 1
ATOM 821 O O . ARG A 1 100 ? 10.327 -7.674 -6.428 1.00 97.06 100 ARG A O 1
ATOM 828 N N . CYS A 1 101 ? 9.134 -6.058 -7.459 1.00 96.31 101 CYS A N 1
ATOM 829 C CA . CYS A 1 101 ? 8.189 -6.902 -8.167 1.00 96.31 101 CYS A CA 1
ATOM 830 C C . CYS A 1 101 ? 8.401 -6.719 -9.669 1.00 96.31 101 CYS A C 1
ATOM 832 O O . CYS A 1 101 ? 8.511 -5.587 -10.140 1.00 96.31 101 CYS A O 1
ATOM 834 N N . HIS A 1 102 ? 8.463 -7.822 -10.408 1.00 97.50 102 HIS A N 1
ATOM 835 C CA . HIS A 1 102 ? 8.557 -7.793 -11.862 1.00 97.50 102 HIS A CA 1
ATOM 836 C C . HIS A 1 102 ? 7.197 -7.500 -12.497 1.00 97.50 102 HIS A C 1
ATOM 838 O O . HIS A 1 102 ? 6.226 -8.166 -12.166 1.00 97.50 102 HIS A O 1
ATOM 844 N N . ILE A 1 103 ? 7.130 -6.547 -13.429 1.00 97.81 103 ILE A N 1
ATOM 845 C CA . ILE A 1 103 ? 5.913 -6.218 -14.192 1.00 97.81 103 ILE A CA 1
ATOM 846 C C . ILE A 1 103 ? 5.573 -7.367 -15.151 1.00 97.81 103 ILE A C 1
ATOM 848 O O . ILE A 1 103 ? 4.441 -7.841 -15.167 1.00 97.81 103 ILE A O 1
ATOM 852 N N . ILE A 1 104 ? 6.566 -7.838 -15.910 1.00 98.12 104 ILE A N 1
ATOM 853 C CA . ILE A 1 104 ? 6.548 -9.120 -16.620 1.00 98.12 104 ILE A CA 1
ATOM 854 C C . ILE A 1 104 ? 7.371 -10.109 -15.789 1.00 98.12 104 ILE A C 1
ATOM 856 O O . ILE A 1 104 ? 8.549 -9.829 -15.555 1.00 98.12 104 ILE A O 1
ATOM 860 N N . PRO A 1 105 ? 6.820 -11.252 -15.347 1.00 96.50 105 PRO A N 1
ATOM 861 C CA . PRO A 1 105 ? 7.543 -12.193 -14.499 1.00 96.50 105 PRO A CA 1
ATOM 862 C C . PRO A 1 105 ? 8.684 -12.892 -15.251 1.00 96.50 105 PRO A C 1
ATOM 864 O O . PRO A 1 105 ? 8.618 -13.109 -16.462 1.00 96.50 105 PRO A O 1
ATOM 867 N N . ARG A 1 106 ? 9.718 -13.324 -14.515 1.00 94.44 106 ARG A N 1
ATOM 868 C CA . ARG A 1 106 ? 10.867 -14.066 -15.075 1.00 94.44 106 ARG A CA 1
ATOM 869 C C . ARG A 1 106 ? 10.456 -15.334 -15.833 1.00 94.44 106 ARG A C 1
ATOM 871 O O . ARG A 1 106 ? 11.067 -15.653 -16.846 1.00 94.44 106 ARG A O 1
ATOM 878 N N . SER A 1 107 ? 9.407 -16.024 -15.378 1.00 95.19 107 SER A N 1
ATOM 879 C CA . SER A 1 107 ? 8.850 -17.209 -16.053 1.00 95.19 107 SER A CA 1
ATOM 880 C C . SER A 1 107 ? 8.288 -16.917 -17.449 1.00 95.19 107 SER A C 1
ATOM 882 O O . SER A 1 107 ? 8.107 -17.844 -18.228 1.00 95.19 107 SER A O 1
ATOM 884 N N . LEU A 1 108 ? 8.034 -15.644 -17.766 1.00 96.44 108 LEU A N 1
ATOM 885 C CA . LEU A 1 108 ? 7.610 -15.151 -19.076 1.00 96.44 108 LEU A CA 1
ATOM 886 C C . LEU A 1 108 ? 8.687 -14.245 -19.701 1.00 96.44 108 LEU A C 1
ATOM 888 O O . LEU A 1 108 ? 8.368 -13.277 -20.388 1.00 96.44 108 LEU A O 1
ATOM 892 N N . ASN A 1 109 ? 9.964 -14.532 -19.415 1.00 95.31 109 ASN A N 1
ATOM 893 C CA . ASN A 1 109 ? 11.141 -13.830 -19.941 1.00 95.31 109 ASN A CA 1
ATOM 894 C C . ASN A 1 109 ? 11.244 -12.344 -19.549 1.00 95.31 109 ASN A C 1
ATOM 896 O O . ASN A 1 109 ? 11.915 -11.563 -20.223 1.00 95.31 109 ASN A O 1
ATOM 900 N N . GLY A 1 110 ? 10.619 -11.941 -18.442 1.00 95.81 110 GLY A N 1
ATOM 901 C CA . GLY A 1 110 ? 10.788 -10.599 -17.897 1.00 95.81 110 GLY A CA 1
ATOM 902 C C . GLY A 1 110 ? 12.218 -10.319 -17.433 1.00 95.81 110 GLY A C 1
ATOM 903 O O . GLY A 1 110 ? 12.812 -11.117 -16.708 1.00 95.81 110 GLY A O 1
ATOM 904 N N . SER A 1 111 ? 12.758 -9.162 -17.821 1.00 95.81 111 SER A N 1
ATOM 905 C CA . SER A 1 111 ? 14.106 -8.716 -17.456 1.00 95.81 111 SER A CA 1
ATOM 906 C C . SER A 1 111 ? 14.195 -8.206 -16.013 1.00 95.81 111 SER A C 1
ATOM 908 O O . SER A 1 111 ? 13.213 -7.753 -15.428 1.00 95.81 111 SER A O 1
ATOM 910 N N . ASP A 1 112 ? 15.407 -8.166 -15.462 1.00 96.12 112 ASP A N 1
ATOM 911 C CA . ASP A 1 112 ? 15.708 -7.513 -14.177 1.00 96.12 112 ASP A CA 1
ATOM 912 C C . ASP A 1 112 ? 15.977 -5.994 -14.324 1.00 96.12 112 ASP A C 1
ATOM 914 O O . ASP A 1 112 ? 16.526 -5.351 -13.426 1.00 96.12 112 ASP A O 1
ATOM 918 N N . SER A 1 113 ? 15.620 -5.398 -15.468 1.00 96.38 113 SER A N 1
ATOM 919 C CA . SER A 1 113 ? 15.854 -3.978 -15.748 1.00 96.38 113 SER A CA 1
ATOM 920 C C . SER A 1 113 ? 14.922 -3.074 -14.939 1.00 96.38 113 SER A C 1
ATOM 922 O O . SER A 1 113 ? 13.793 -3.437 -14.618 1.00 96.38 113 SER A O 1
ATOM 924 N N . LEU A 1 114 ? 15.358 -1.836 -14.679 1.00 97.50 114 LEU A N 1
ATOM 925 C CA . LEU A 1 114 ? 14.575 -0.829 -13.944 1.00 97.50 114 LEU A CA 1
ATOM 926 C C . LEU A 1 114 ? 13.163 -0.619 -14.528 1.00 97.50 114 LEU A C 1
ATOM 928 O O . LEU A 1 114 ? 12.203 -0.448 -13.780 1.00 97.50 114 LEU A O 1
ATOM 932 N N . SER A 1 115 ? 13.031 -0.697 -15.856 1.00 96.56 115 SER A N 1
ATOM 933 C CA . SER A 1 115 ? 11.764 -0.592 -16.593 1.00 96.56 115 SER A CA 1
ATOM 934 C C . SER A 1 115 ? 10.775 -1.731 -16.358 1.00 96.56 115 SER A C 1
ATOM 936 O O . SER A 1 115 ? 9.600 -1.565 -16.668 1.00 96.56 115 SER A O 1
ATOM 938 N N . ASN A 1 116 ? 11.229 -2.877 -15.852 1.00 97.81 116 ASN A N 1
ATOM 939 C CA . ASN A 1 116 ? 10.390 -4.043 -15.593 1.00 97.81 116 ASN A CA 1
ATOM 940 C C . ASN A 1 116 ? 10.157 -4.262 -14.091 1.00 97.81 116 ASN A C 1
ATOM 942 O O . ASN A 1 116 ? 9.633 -5.297 -13.699 1.00 97.81 116 ASN A O 1
ATOM 946 N N . LEU A 1 117 ? 10.543 -3.312 -13.234 1.00 97.75 117 LEU A N 1
ATOM 947 C CA . LEU A 1 117 ? 10.413 -3.438 -11.784 1.00 97.75 117 LEU A CA 1
ATOM 948 C C . LEU A 1 117 ? 9.478 -2.377 -11.202 1.00 97.75 117 LEU A C 1
ATOM 950 O O . LEU A 1 117 ? 9.537 -1.204 -11.563 1.00 97.75 117 LEU A O 1
ATOM 954 N N . SER A 1 118 ? 8.654 -2.800 -10.249 1.00 96.94 118 SER A N 1
ATOM 955 C CA . SER A 1 118 ? 7.715 -1.982 -9.483 1.00 96.94 118 SER A CA 1
ATOM 956 C C . SER A 1 118 ? 7.888 -2.219 -7.980 1.00 96.94 118 SER A C 1
ATOM 958 O O . SER A 1 118 ? 8.385 -3.267 -7.555 1.00 96.94 118 SER A O 1
ATOM 960 N N . LEU A 1 119 ? 7.494 -1.242 -7.155 1.00 97.56 119 LEU A N 1
ATOM 961 C CA . LEU A 1 119 ? 7.572 -1.329 -5.694 1.00 97.56 119 LEU A CA 1
ATOM 962 C C . LEU A 1 119 ? 6.188 -1.558 -5.076 1.00 97.56 119 LEU A C 1
ATOM 964 O O . LEU A 1 119 ? 5.371 -0.640 -4.952 1.00 97.56 119 LEU A O 1
ATOM 968 N N . LEU A 1 120 ? 5.931 -2.789 -4.635 1.00 96.06 120 LEU A N 1
ATOM 969 C CA . LEU A 1 120 ? 4.634 -3.201 -4.090 1.00 96.06 120 LEU A CA 1
ATOM 970 C C . LEU A 1 120 ? 4.711 -3.542 -2.598 1.00 96.06 120 LEU A C 1
ATOM 972 O O . LEU A 1 120 ? 5.745 -3.973 -2.090 1.00 96.06 120 LEU A O 1
ATOM 976 N N . CYS A 1 121 ? 3.607 -3.355 -1.869 1.00 93.62 121 CYS A N 1
ATOM 977 C CA . CYS A 1 121 ? 3.447 -4.048 -0.593 1.00 93.62 121 CYS A CA 1
ATOM 978 C C . CYS A 1 121 ? 3.227 -5.537 -0.866 1.00 93.62 121 CYS A C 1
ATOM 980 O O . CYS A 1 121 ? 2.845 -5.922 -1.969 1.00 93.62 121 CYS A O 1
ATOM 982 N N . ARG A 1 122 ? 3.431 -6.374 0.148 1.00 88.88 122 ARG A N 1
ATOM 983 C CA . ARG A 1 122 ? 3.383 -7.821 -0.052 1.00 88.88 122 ARG A CA 1
ATOM 984 C C . ARG A 1 122 ? 2.012 -8.354 -0.464 1.00 88.88 122 ARG A C 1
ATOM 986 O O . ARG A 1 122 ? 1.941 -9.216 -1.319 1.00 88.88 122 ARG A O 1
ATOM 993 N N . GLU A 1 123 ? 0.934 -7.772 0.056 1.00 90.06 123 GLU A N 1
ATOM 994 C CA . GLU A 1 123 ? -0.426 -8.115 -0.380 1.00 90.06 123 GLU A CA 1
ATOM 995 C C . GLU A 1 123 ? -0.639 -7.799 -1.870 1.00 90.06 123 GLU A C 1
ATOM 997 O O . GLU A 1 123 ? -1.188 -8.609 -2.604 1.00 90.06 123 GLU A O 1
ATOM 1002 N N . CYS A 1 124 ? -0.176 -6.640 -2.349 1.00 94.25 124 CYS A N 1
ATOM 1003 C CA . CYS A 1 124 ? -0.240 -6.325 -3.777 1.00 94.25 124 CYS A CA 1
ATOM 1004 C C . CYS A 1 124 ? 0.685 -7.213 -4.614 1.00 94.25 124 CYS A C 1
ATOM 1006 O O . CYS A 1 124 ? 0.327 -7.548 -5.733 1.00 94.25 124 CYS A O 1
ATOM 1008 N N . HIS A 1 125 ? 1.853 -7.586 -4.099 1.00 94.31 125 HIS A N 1
ATOM 1009 C CA . HIS A 1 125 ? 2.763 -8.474 -4.816 1.00 94.31 125 HIS A CA 1
ATOM 1010 C C . HIS A 1 125 ? 2.164 -9.871 -5.016 1.00 94.31 125 HIS A C 1
ATOM 1012 O O . HIS A 1 125 ? 2.303 -10.426 -6.095 1.00 94.31 125 HIS A O 1
ATOM 1018 N N . ASP A 1 126 ? 1.431 -10.397 -4.034 1.00 91.69 126 ASP A N 1
ATOM 1019 C CA . ASP A 1 126 ? 0.792 -11.712 -4.152 1.00 91.69 126 ASP A CA 1
ATOM 1020 C C . ASP A 1 126 ? -0.459 -11.677 -5.059 1.00 91.69 126 ASP A C 1
ATOM 1022 O O . ASP A 1 126 ? -0.819 -12.686 -5.660 1.00 91.69 126 ASP A O 1
ATOM 1026 N N . LEU A 1 127 ? -1.121 -10.518 -5.185 1.00 93.06 127 LEU A N 1
ATOM 1027 C CA . LEU A 1 127 ? -2.349 -10.342 -5.980 1.00 93.06 127 LEU A CA 1
ATOM 1028 C C . LEU A 1 127 ? -2.118 -9.895 -7.430 1.00 93.06 127 LEU A C 1
ATOM 1030 O O . LEU A 1 127 ? -3.078 -9.821 -8.201 1.00 93.06 127 LEU A O 1
ATOM 1034 N N . MET A 1 128 ? -0.895 -9.516 -7.796 1.00 95.69 128 MET A N 1
ATOM 1035 C CA . MET A 1 128 ? -0.635 -8.934 -9.110 1.00 95.69 128 MET A CA 1
ATOM 1036 C C . MET A 1 128 ? -0.909 -9.929 -10.258 1.00 95.69 128 MET A C 1
ATOM 1038 O O . MET A 1 128 ? -0.733 -11.138 -10.095 1.00 95.69 128 MET A O 1
ATOM 1042 N N . PRO A 1 129 ? -1.263 -9.443 -11.460 1.00 97.12 129 PRO A N 1
ATOM 1043 C CA . PRO A 1 129 ? -1.339 -10.285 -12.647 1.00 97.12 129 PRO A CA 1
ATOM 1044 C C . PRO A 1 129 ? 0.039 -10.830 -13.052 1.00 97.12 129 PRO A C 1
ATOM 1046 O O . PRO A 1 129 ? 0.991 -10.067 -13.188 1.00 97.12 129 PRO A O 1
ATOM 1049 N N . ASN A 1 130 ? 0.121 -12.132 -13.335 1.00 95.56 130 ASN A N 1
ATOM 1050 C CA . ASN A 1 130 ? 1.325 -12.794 -13.851 1.00 95.56 130 ASN A CA 1
ATOM 1051 C C . ASN A 1 130 ? 1.207 -13.000 -15.369 1.00 95.56 130 ASN A C 1
ATOM 1053 O O . ASN A 1 130 ? 0.801 -14.064 -15.829 1.00 95.56 130 ASN A O 1
ATOM 1057 N N . THR A 1 131 ? 1.500 -11.960 -16.150 1.00 97.00 131 THR A N 1
ATOM 1058 C CA . THR A 1 131 ? 1.313 -11.939 -17.613 1.00 97.00 131 THR A CA 1
ATOM 1059 C C . THR A 1 131 ? 2.484 -11.259 -18.320 1.00 97.00 131 THR A C 1
ATOM 1061 O O . THR A 1 131 ? 3.192 -10.452 -17.725 1.00 97.00 131 THR A O 1
ATOM 1064 N N . SER A 1 132 ? 2.685 -11.571 -19.601 1.00 97.50 132 SER A N 1
ATOM 1065 C CA . SER A 1 132 ? 3.670 -10.920 -20.470 1.00 97.50 132 SER A CA 1
ATOM 1066 C C . SER A 1 132 ? 3.197 -9.575 -21.031 1.00 97.50 132 SER A C 1
ATOM 1068 O O . SER A 1 132 ? 3.935 -8.938 -21.776 1.00 97.50 132 SER A O 1
ATOM 1070 N N . ILE A 1 133 ? 1.981 -9.130 -20.684 1.00 97.94 133 ILE A N 1
ATOM 1071 C CA . ILE A 1 133 ? 1.362 -7.892 -21.178 1.00 97.94 133 ILE A CA 1
ATOM 1072 C C . ILE A 1 133 ? 1.399 -6.816 -20.071 1.00 97.94 133 ILE A C 1
ATOM 1074 O O . ILE A 1 133 ? 0.525 -6.821 -19.197 1.00 97.94 133 ILE A O 1
ATOM 1078 N N . PRO A 1 134 ? 2.339 -5.845 -20.105 1.00 96.62 134 PRO A N 1
ATOM 1079 C CA . PRO A 1 134 ? 2.483 -4.828 -19.055 1.00 96.62 134 PRO A CA 1
ATOM 1080 C C . PRO A 1 134 ? 1.225 -3.997 -18.795 1.00 96.62 134 PRO A C 1
ATOM 1082 O O . PRO A 1 134 ? 0.957 -3.611 -17.660 1.00 96.62 134 PRO A O 1
ATOM 1085 N N . GLU A 1 135 ? 0.417 -3.736 -19.826 1.00 96.56 135 GLU A N 1
ATOM 1086 C CA . GLU A 1 135 ? -0.801 -2.932 -19.673 1.00 96.56 135 GLU A CA 1
ATOM 1087 C C . GLU A 1 135 ? -1.810 -3.581 -18.716 1.00 96.56 135 GLU A C 1
ATOM 1089 O O . GLU A 1 135 ? -2.512 -2.880 -17.990 1.00 96.56 135 GLU A O 1
ATOM 1094 N N . VAL A 1 136 ? -1.846 -4.915 -18.636 1.00 97.88 136 VAL A N 1
ATOM 1095 C CA . VAL A 1 136 ? -2.698 -5.621 -17.669 1.00 97.88 136 VAL A CA 1
ATOM 1096 C C . VAL A 1 136 ? -2.237 -5.334 -16.238 1.00 97.88 136 VAL A C 1
ATOM 1098 O O . VAL A 1 136 ? -3.074 -5.044 -15.382 1.00 97.88 136 VAL A O 1
ATOM 1101 N N . PHE A 1 137 ? -0.922 -5.334 -15.983 1.00 97.38 137 PHE A N 1
ATOM 1102 C CA . PHE A 1 137 ? -0.352 -4.952 -14.686 1.00 97.38 137 PHE A CA 1
ATOM 1103 C C . PHE A 1 137 ? -0.709 -3.507 -14.327 1.00 97.38 137 PHE A C 1
ATOM 1105 O O . PHE A 1 137 ? -1.207 -3.249 -13.231 1.00 97.38 137 PHE A O 1
ATOM 1112 N N . PHE A 1 138 ? -0.511 -2.557 -15.247 1.00 96.12 138 PHE A N 1
ATOM 1113 C CA . PHE A 1 138 ? -0.795 -1.144 -14.983 1.00 96.12 138 PHE A CA 1
ATOM 1114 C C . PHE A 1 138 ? -2.289 -0.864 -14.813 1.00 96.12 138 PHE A C 1
ATOM 1116 O O . PHE A 1 138 ? -2.683 -0.095 -13.935 1.00 96.12 138 PHE A O 1
ATOM 1123 N N . ARG A 1 139 ? -3.154 -1.500 -15.611 1.00 96.38 139 ARG A N 1
ATOM 1124 C CA . ARG A 1 139 ? -4.611 -1.415 -15.446 1.00 96.38 139 ARG A CA 1
ATOM 1125 C C . ARG A 1 139 ? -5.051 -1.972 -14.096 1.00 96.38 139 ARG A C 1
ATOM 1127 O O . ARG A 1 139 ? -5.802 -1.298 -13.404 1.00 96.38 139 ARG A O 1
ATOM 1134 N N . TRP A 1 140 ? -4.552 -3.140 -13.694 1.00 97.38 140 TRP A N 1
ATOM 1135 C CA . TRP A 1 140 ? -4.825 -3.693 -12.368 1.00 97.38 140 TRP A CA 1
ATOM 1136 C C . TRP A 1 140 ? -4.319 -2.765 -11.258 1.00 97.38 140 TRP A C 1
ATOM 1138 O O . TRP A 1 140 ? -5.085 -2.420 -10.360 1.00 97.38 140 TRP A O 1
ATOM 1148 N N . GLY A 1 141 ? -3.071 -2.300 -11.352 1.00 95.88 141 GLY A N 1
ATOM 1149 C CA . GLY A 1 141 ? -2.431 -1.452 -10.347 1.00 95.88 141 GLY A CA 1
ATOM 1150 C C . GLY A 1 141 ? -3.219 -0.174 -10.068 1.00 95.88 141 GLY A C 1
ATOM 1151 O O . GLY A 1 141 ? -3.435 0.154 -8.906 1.00 95.88 141 GLY A O 1
ATOM 1152 N N . ARG A 1 142 ? -3.731 0.485 -11.118 1.00 95.06 142 ARG A N 1
ATOM 1153 C CA . ARG A 1 142 ? -4.562 1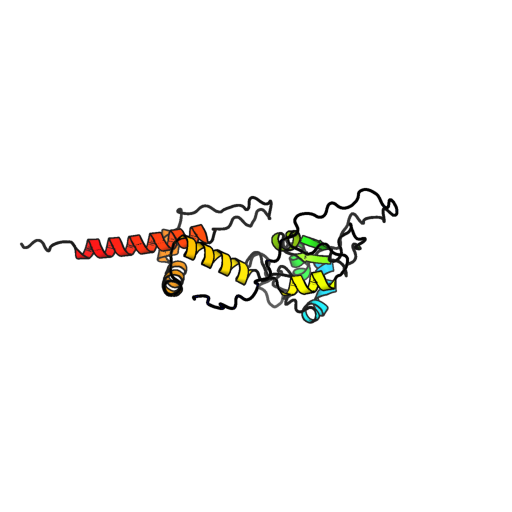.702 -11.022 1.00 95.06 142 ARG A CA 1
ATOM 1154 C C . ARG A 1 142 ? -5.906 1.498 -10.310 1.00 95.06 142 ARG A C 1
ATOM 1156 O O . ARG A 1 142 ? -6.508 2.469 -9.874 1.00 95.06 142 ARG A O 1
ATOM 1163 N N . THR A 1 143 ? -6.388 0.260 -10.196 1.00 94.81 143 THR A N 1
ATOM 1164 C CA . THR A 1 143 ? -7.648 -0.055 -9.491 1.00 94.81 143 THR A CA 1
ATOM 1165 C C . THR A 1 143 ? -7.444 -0.403 -8.019 1.00 94.81 143 THR A C 1
ATOM 1167 O O . THR A 1 143 ? -8.416 -0.541 -7.278 1.00 94.81 143 THR A O 1
ATOM 1170 N N . GLN A 1 144 ? -6.195 -0.565 -7.574 1.00 94.75 144 GLN A N 1
ATOM 1171 C CA . GLN A 1 144 ? -5.912 -0.957 -6.201 1.00 94.75 144 GLN A CA 1
ATOM 1172 C C . GLN A 1 144 ? -6.025 0.246 -5.266 1.00 94.75 144 GLN A C 1
ATOM 1174 O O . GLN A 1 144 ? -5.474 1.309 -5.525 1.00 94.75 144 GLN A O 1
ATOM 1179 N N . ASN A 1 145 ? -6.680 0.059 -4.123 1.00 94.00 145 ASN A N 1
ATOM 1180 C CA . ASN A 1 145 ? -6.789 1.088 -3.097 1.00 94.00 145 ASN A CA 1
ATOM 1181 C C . ASN A 1 145 ? -6.785 0.424 -1.714 1.00 94.00 145 ASN A C 1
ATOM 1183 O O . ASN A 1 145 ? -7.633 -0.412 -1.404 1.00 94.00 145 ASN A O 1
ATOM 1187 N N . TRP A 1 146 ? -5.774 0.722 -0.898 1.00 92.12 146 TRP A N 1
ATOM 1188 C CA . TRP A 1 146 ? -5.656 0.152 0.442 1.00 92.12 146 TRP A CA 1
ATOM 1189 C C . TRP A 1 146 ? -6.731 0.689 1.391 1.00 92.12 146 TRP A C 1
ATOM 1191 O O . TRP A 1 146 ? -7.320 -0.107 2.114 1.00 92.12 146 TRP A O 1
ATOM 1201 N N . GLU A 1 147 ? -7.031 1.987 1.346 1.00 89.19 147 GLU A N 1
ATOM 1202 C CA . GLU A 1 147 ? -8.038 2.614 2.212 1.00 89.19 147 GLU A CA 1
ATOM 1203 C C . GLU A 1 147 ? -9.423 2.016 1.961 1.00 89.19 147 GLU A C 1
ATOM 1205 O O . GLU A 1 147 ? -10.092 1.600 2.902 1.00 89.19 147 GLU A O 1
ATOM 1210 N N . LEU A 1 148 ? -9.809 1.852 0.691 1.00 91.00 148 LEU A N 1
ATOM 1211 C CA . LEU A 1 148 ? -11.076 1.220 0.319 1.00 91.00 148 LEU A CA 1
ATOM 1212 C C . LEU A 1 148 ? -11.159 -0.241 0.792 1.00 91.00 148 LEU A C 1
ATOM 1214 O O . LEU A 1 148 ? -12.220 -0.703 1.217 1.00 91.00 148 LEU A O 1
ATOM 1218 N N . ARG A 1 149 ? -10.043 -0.982 0.745 1.00 90.00 149 ARG A N 1
ATOM 1219 C CA . ARG A 1 149 ? -9.990 -2.355 1.274 1.00 90.00 149 ARG A CA 1
ATOM 1220 C C . ARG A 1 149 ? -10.160 -2.385 2.790 1.00 90.00 149 ARG A C 1
ATOM 1222 O O . ARG A 1 149 ? -10.859 -3.263 3.288 1.00 90.00 149 ARG A O 1
ATOM 1229 N N . GLU A 1 150 ? -9.539 -1.466 3.525 1.00 86.62 150 GLU A N 1
ATOM 1230 C CA . GLU A 1 150 ? -9.720 -1.393 4.979 1.00 86.62 150 GLU A CA 1
ATOM 1231 C C . GLU A 1 150 ? -11.141 -0.944 5.353 1.00 86.62 150 GLU A C 1
ATOM 1233 O O . GLU A 1 150 ? -11.733 -1.549 6.246 1.00 86.62 150 GLU A O 1
ATOM 1238 N N . ASP A 1 151 ? -11.726 0.020 4.633 1.00 86.69 151 ASP A N 1
ATOM 1239 C CA . ASP A 1 151 ? -13.129 0.433 4.799 1.00 86.69 151 ASP A CA 1
ATOM 1240 C C . ASP A 1 151 ? -14.087 -0.743 4.559 1.00 86.69 151 ASP A C 1
ATOM 1242 O O . ASP A 1 151 ? -14.980 -1.003 5.364 1.00 86.69 151 ASP A O 1
ATOM 1246 N N . THR A 1 152 ? -13.845 -1.539 3.514 1.00 89.81 152 THR A N 1
ATOM 1247 C CA . THR A 1 152 ? -14.636 -2.749 3.236 1.00 89.81 152 THR A CA 1
ATOM 1248 C C . THR A 1 152 ? -14.567 -3.742 4.400 1.00 89.81 152 THR A C 1
ATOM 1250 O O . THR A 1 152 ? -15.604 -4.197 4.880 1.00 89.81 152 THR A O 1
ATOM 1253 N N . LYS A 1 153 ? -13.366 -4.025 4.927 1.00 88.62 153 LYS A N 1
ATOM 1254 C CA . LYS A 1 153 ? -13.195 -4.921 6.088 1.00 88.62 153 LYS A CA 1
ATOM 1255 C C . LYS A 1 153 ? -13.901 -4.389 7.337 1.00 88.62 153 LYS A C 1
ATOM 1257 O O . LYS A 1 153 ? -14.442 -5.176 8.113 1.00 88.62 153 LYS A O 1
ATOM 1262 N N . LEU A 1 154 ? -13.891 -3.072 7.549 1.00 86.88 154 LEU A N 1
ATOM 1263 C CA . LEU A 1 154 ? -14.603 -2.433 8.654 1.00 86.88 154 LEU A CA 1
ATOM 1264 C C . LEU A 1 154 ? -16.120 -2.596 8.505 1.00 86.88 154 LEU A C 1
ATOM 1266 O O . LEU A 1 154 ? -16.783 -3.016 9.452 1.00 86.88 154 LEU A O 1
ATOM 1270 N N . ARG A 1 155 ? -16.666 -2.351 7.309 1.00 87.88 155 ARG A N 1
ATOM 1271 C CA . ARG A 1 155 ? -18.095 -2.550 7.016 1.00 87.88 155 ARG A CA 1
ATOM 1272 C C . ARG A 1 155 ? -18.523 -4.006 7.166 1.00 87.88 155 ARG A C 1
ATOM 1274 O O . ARG A 1 155 ? -19.593 -4.271 7.710 1.00 87.88 155 ARG A O 1
ATOM 1281 N N . ASP A 1 156 ? -17.696 -4.950 6.729 1.00 91.62 156 ASP A N 1
ATOM 1282 C CA . ASP A 1 156 ? -17.972 -6.378 6.897 1.00 91.62 156 ASP A CA 1
ATOM 1283 C C . ASP A 1 156 ? -18.000 -6.775 8.378 1.00 91.62 156 ASP A C 1
ATOM 1285 O O . ASP A 1 156 ? -18.906 -7.495 8.804 1.00 91.62 156 ASP A O 1
ATOM 1289 N N . ALA A 1 157 ? -17.077 -6.244 9.188 1.00 91.56 157 ALA A N 1
ATOM 1290 C CA . ALA A 1 157 ? -17.105 -6.421 10.637 1.00 91.56 157 ALA A CA 1
ATOM 1291 C C . ALA A 1 157 ? -18.391 -5.851 11.257 1.00 91.56 157 ALA A C 1
ATOM 1293 O O . ALA A 1 157 ? -19.058 -6.538 12.027 1.00 91.56 157 ALA A O 1
ATOM 1294 N N . MET A 1 158 ? -18.789 -4.632 10.890 1.00 89.50 158 MET A N 1
ATOM 1295 C CA . MET A 1 158 ? -20.047 -4.037 11.357 1.00 89.50 158 MET A CA 1
ATOM 1296 C C . MET A 1 158 ? -21.262 -4.890 11.002 1.00 89.50 158 MET A C 1
ATOM 1298 O O . MET A 1 158 ? -22.100 -5.149 11.867 1.00 89.50 158 MET A O 1
ATOM 1302 N N . ARG A 1 159 ? -21.322 -5.398 9.765 1.00 91.19 159 ARG A N 1
ATOM 1303 C CA . ARG A 1 159 ? -22.384 -6.308 9.324 1.00 91.19 159 ARG A CA 1
ATOM 1304 C C . ARG A 1 159 ? -22.409 -7.581 10.168 1.00 91.19 159 ARG A C 1
ATOM 1306 O O . ARG A 1 159 ? -23.484 -7.999 10.592 1.00 91.19 159 ARG A O 1
ATOM 1313 N N . ALA A 1 160 ? -21.248 -8.170 10.457 1.00 92.88 160 ALA A N 1
ATOM 1314 C CA . ALA A 1 160 ? -21.143 -9.359 11.302 1.00 92.88 160 ALA A CA 1
ATOM 1315 C C . ALA A 1 160 ? -21.668 -9.113 12.729 1.00 92.88 160 ALA A C 1
ATOM 1317 O O . ALA A 1 160 ? -22.327 -9.979 13.303 1.00 92.88 160 ALA A O 1
ATOM 1318 N N . PHE A 1 161 ? -21.455 -7.910 13.273 1.00 91.38 161 PHE A N 1
ATOM 1319 C CA . PHE A 1 161 ? -21.997 -7.487 14.569 1.00 91.38 161 PHE A CA 1
ATOM 1320 C C . PHE A 1 161 ? -23.417 -6.904 14.504 1.00 91.38 161 PHE A C 1
ATOM 1322 O O . PHE A 1 161 ? -23.940 -6.481 15.536 1.00 91.38 161 PHE A O 1
ATOM 1329 N N . ARG A 1 162 ? -24.061 -6.922 13.327 1.00 90.31 162 ARG A N 1
ATOM 1330 C CA . ARG A 1 162 ? -25.409 -6.380 13.083 1.00 90.31 162 ARG A CA 1
ATOM 1331 C C . ARG A 1 162 ? -25.544 -4.904 13.478 1.00 90.31 162 ARG A C 1
ATOM 1333 O O . ARG A 1 162 ? -26.578 -4.497 13.998 1.00 90.31 162 ARG A O 1
ATOM 1340 N N . ILE A 1 163 ? -24.491 -4.124 13.249 1.00 85.06 163 ILE A N 1
ATOM 1341 C CA . ILE A 1 163 ? -24.512 -2.669 13.406 1.00 85.06 163 ILE A CA 1
ATOM 1342 C C . ILE A 1 163 ? -24.995 -2.075 12.083 1.00 85.06 163 ILE A C 1
ATOM 1344 O O . ILE A 1 163 ? -24.412 -2.355 11.032 1.00 85.06 163 ILE A O 1
ATOM 1348 N N . ASP A 1 164 ? -26.071 -1.294 12.125 1.00 77.31 164 ASP A N 1
ATOM 1349 C CA . ASP A 1 164 ? -26.593 -0.597 10.951 1.00 77.31 164 ASP A CA 1
ATOM 1350 C C . ASP A 1 164 ? -25.651 0.531 10.485 1.00 77.31 164 ASP A C 1
ATOM 1352 O O . ASP A 1 164 ? -24.749 0.979 11.197 1.00 77.31 164 ASP A O 1
ATOM 1356 N N . THR A 1 165 ? -25.837 0.983 9.246 1.00 66.75 165 THR A N 1
ATOM 1357 C CA . THR A 1 165 ? -25.036 2.071 8.672 1.00 66.75 165 THR A CA 1
ATOM 1358 C C . THR A 1 165 ? -25.300 3.420 9.332 1.00 66.75 165 THR A C 1
ATOM 1360 O O . THR A 1 165 ? -24.406 4.260 9.341 1.00 66.75 165 THR A O 1
ATOM 1363 N N . ASP A 1 166 ? -26.470 3.642 9.925 1.00 67.38 166 ASP A N 1
ATOM 1364 C CA . ASP A 1 166 ? -26.802 4.917 10.572 1.00 67.38 166 ASP A CA 1
ATOM 1365 C C . ASP A 1 166 ? -26.049 5.076 11.909 1.00 67.38 166 ASP A C 1
ATOM 1367 O O . ASP A 1 166 ? -25.662 6.178 12.311 1.00 67.38 166 ASP A O 1
ATOM 1371 N N . SER A 1 167 ? -25.691 3.951 12.529 1.00 70.31 167 SER A N 1
ATOM 1372 C CA . SER A 1 167 ? -24.832 3.829 13.705 1.00 70.31 167 SER A CA 1
ATOM 1373 C C . SER A 1 167 ? -23.344 4.065 13.406 1.00 70.31 167 SER A C 1
ATOM 1375 O O . SER A 1 167 ? -22.543 4.134 14.341 1.00 70.31 167 SER A O 1
ATOM 1377 N N . LEU A 1 168 ? -22.946 4.260 12.135 1.00 66.69 168 LEU A N 1
ATOM 1378 C CA . LEU A 1 168 ? -21.561 4.588 11.749 1.00 66.69 168 LEU A CA 1
ATOM 1379 C C . LEU A 1 168 ? -21.043 5.836 12.463 1.00 66.69 168 LEU A C 1
ATOM 1381 O O . LEU A 1 168 ? -19.898 5.858 12.903 1.00 66.69 168 LEU A O 1
ATOM 1385 N N . ARG A 1 169 ? -21.882 6.867 12.605 1.00 68.38 169 ARG A N 1
ATOM 1386 C CA . ARG A 1 169 ? -21.485 8.127 13.250 1.00 68.38 169 ARG A CA 1
ATOM 1387 C C . ARG A 1 169 ? -21.199 7.933 14.738 1.00 68.38 169 ARG A C 1
ATOM 1389 O O . ARG A 1 169 ? -20.254 8.510 15.261 1.00 68.38 169 ARG A O 1
ATOM 1396 N N . GLN A 1 170 ? -22.004 7.113 15.410 1.00 75.81 170 GLN A N 1
ATOM 1397 C CA . GLN A 1 170 ? -21.803 6.792 16.823 1.00 75.81 170 GLN A CA 1
ATOM 1398 C C . GLN A 1 170 ? -20.564 5.917 17.009 1.00 75.81 170 GLN A C 1
ATOM 1400 O O . GLN A 1 170 ? -19.781 6.147 17.927 1.00 75.81 170 GLN A O 1
ATOM 1405 N N . LEU A 1 171 ? -20.354 4.951 16.110 1.00 78.94 171 LEU A N 1
ATOM 1406 C CA . LEU A 1 171 ? -19.149 4.136 16.107 1.00 78.94 171 LEU A CA 1
ATOM 1407 C C . LEU A 1 171 ? -17.905 5.011 15.918 1.00 78.94 171 LEU A C 1
ATOM 1409 O O . LEU A 1 171 ? -16.988 4.917 16.722 1.00 78.94 171 LEU A O 1
ATOM 1413 N N . ASP A 1 172 ? -17.890 5.901 14.928 1.00 81.62 172 ASP A N 1
ATOM 1414 C CA . ASP A 1 172 ? -16.769 6.815 14.688 1.00 81.62 172 ASP A CA 1
ATOM 1415 C C . ASP A 1 172 ? -16.478 7.711 15.905 1.00 81.62 172 ASP A C 1
ATOM 1417 O O . ASP A 1 172 ? -15.330 7.824 16.334 1.00 81.62 172 ASP A O 1
ATOM 1421 N N . GLN A 1 173 ? -17.514 8.264 16.544 1.00 84.06 173 GLN A N 1
ATOM 1422 C CA . GLN A 1 173 ? -17.368 9.021 17.792 1.00 84.06 173 GLN A CA 1
ATOM 1423 C C . GLN A 1 173 ? -16.738 8.182 18.912 1.00 84.06 173 GLN A C 1
ATOM 1425 O O . GLN A 1 173 ? -15.812 8.643 19.579 1.00 84.06 173 GLN A O 1
ATOM 1430 N N . VAL A 1 174 ? -17.199 6.940 19.104 1.00 86.94 174 VAL A N 1
ATOM 1431 C CA . VAL A 1 174 ? -16.639 6.022 20.106 1.00 86.94 174 VAL A CA 1
ATOM 1432 C C . VAL A 1 174 ? -15.177 5.718 19.795 1.00 86.94 174 VAL A C 1
ATOM 1434 O O . VAL A 1 174 ? -14.324 5.908 20.661 1.00 86.94 174 VAL A O 1
ATOM 1437 N N . LEU A 1 175 ? -14.868 5.314 18.559 1.00 85.75 175 LEU A N 1
ATOM 1438 C CA . LEU A 1 175 ? -13.512 4.985 18.113 1.00 85.75 175 LEU A CA 1
ATOM 1439 C C . LEU A 1 175 ? -12.542 6.167 18.261 1.00 85.75 175 LEU A C 1
ATOM 1441 O O . LEU A 1 175 ? -11.349 5.962 18.506 1.00 85.75 175 LEU A O 1
ATOM 1445 N N . ASN A 1 176 ? -13.054 7.395 18.151 1.00 86.19 176 ASN A N 1
ATOM 1446 C CA . ASN A 1 176 ? -12.273 8.615 18.294 1.00 86.19 176 ASN A CA 1
ATOM 1447 C C . ASN A 1 176 ? -12.209 9.185 19.719 1.00 86.19 176 ASN A C 1
ATOM 1449 O O . ASN A 1 176 ? -11.423 10.109 19.944 1.00 86.19 176 ASN A O 1
ATOM 1453 N N . SER A 1 177 ? -12.940 8.627 20.686 1.00 89.44 177 SER A N 1
ATOM 1454 C CA . SER A 1 177 ? -12.927 9.101 22.077 1.00 89.44 177 SER A CA 1
ATOM 1455 C C . SER A 1 177 ? -11.683 8.643 22.855 1.00 89.44 177 SER A C 1
ATOM 1457 O O . SER A 1 177 ? -11.175 7.531 22.678 1.00 89.44 177 SER A O 1
ATOM 1459 N N . SER A 1 178 ? -11.163 9.505 23.733 1.00 91.69 178 SER A N 1
ATOM 1460 C CA . SER A 1 178 ? -10.064 9.177 24.657 1.00 91.69 178 SER A CA 1
ATOM 1461 C C . SER A 1 178 ? -10.464 8.101 25.663 1.00 91.69 178 SER A C 1
ATOM 1463 O O . SER A 1 178 ? -9.664 7.231 25.999 1.00 91.69 178 SER A O 1
ATOM 1465 N N . GLU A 1 179 ? -11.716 8.140 26.100 1.00 91.81 179 GLU A N 1
ATOM 1466 C CA . GLU A 1 179 ? -12.318 7.262 27.092 1.00 91.81 179 GLU A CA 1
ATOM 1467 C C . GLU A 1 179 ? -12.373 5.831 26.569 1.00 91.81 179 GLU A C 1
ATOM 1469 O O . GLU A 1 179 ? -11.939 4.910 27.259 1.00 91.81 179 GLU A O 1
ATOM 1474 N N . PHE A 1 180 ? -12.829 5.639 25.327 1.00 91.00 180 PHE A N 1
ATOM 1475 C CA . PHE A 1 180 ? -12.798 4.331 24.682 1.00 91.00 180 PHE A CA 1
ATOM 1476 C C . PHE A 1 180 ? -11.365 3.826 24.507 1.00 91.00 180 PHE A C 1
ATOM 1478 O O . PHE A 1 180 ? -11.094 2.672 24.830 1.00 91.00 180 PHE A O 1
ATOM 1485 N N . ARG A 1 181 ? -10.432 4.674 24.046 1.00 90.12 181 ARG A N 1
ATOM 1486 C CA . ARG A 1 181 ? -9.018 4.289 23.870 1.00 90.12 181 ARG A CA 1
ATOM 1487 C C . ARG A 1 181 ? -8.368 3.853 25.182 1.00 90.12 181 ARG A C 1
ATOM 1489 O O . ARG A 1 181 ? -7.615 2.882 25.199 1.00 90.12 181 ARG A O 1
ATOM 1496 N N . TYR A 1 182 ? -8.678 4.541 26.277 1.00 92.19 182 TYR A N 1
ATOM 1497 C CA . TYR A 1 182 ? -8.240 4.146 27.610 1.00 92.19 182 TYR A CA 1
ATOM 1498 C C . TYR A 1 182 ? -8.911 2.840 28.048 1.00 92.19 182 TYR A C 1
ATOM 1500 O O . TYR A 1 182 ? -8.227 1.897 28.439 1.00 92.19 182 TYR A O 1
ATOM 1508 N N . TRP A 1 183 ? -10.237 2.739 27.912 1.00 93.12 183 TRP A N 1
ATOM 1509 C CA . TRP A 1 183 ? -10.999 1.550 28.294 1.00 93.12 183 TRP A CA 1
ATOM 1510 C C . TRP A 1 183 ? -10.565 0.302 27.516 1.00 93.12 183 TRP A C 1
ATOM 1512 O O . TRP A 1 183 ? -10.465 -0.772 28.105 1.00 93.12 183 TRP A O 1
ATOM 1522 N N . MET A 1 184 ? -10.267 0.412 26.219 1.00 92.25 184 MET A N 1
ATOM 1523 C CA . MET A 1 184 ? -9.839 -0.723 25.395 1.00 92.25 184 MET A CA 1
ATOM 1524 C C . MET A 1 184 ? -8.395 -1.156 25.678 1.00 92.25 184 MET A C 1
ATOM 1526 O O . MET A 1 184 ? -7.982 -2.228 25.227 1.00 92.25 184 MET A O 1
ATOM 1530 N N . SER A 1 185 ? -7.619 -0.346 26.408 1.00 89.31 185 SER A N 1
ATOM 1531 C CA . SER A 1 185 ? -6.250 -0.683 26.796 1.00 89.31 185 SER A CA 1
ATOM 1532 C C . SER A 1 185 ? -6.236 -2.004 27.571 1.00 89.31 185 SER A C 1
ATOM 1534 O O . SER A 1 185 ? -7.014 -2.211 28.503 1.00 89.31 185 SER A O 1
ATOM 1536 N N . GLY A 1 186 ? -5.398 -2.944 27.131 1.00 89.00 186 GLY A N 1
ATOM 1537 C CA . GLY A 1 186 ? -5.318 -4.293 27.701 1.00 89.00 186 GLY A CA 1
ATOM 1538 C C . GLY A 1 186 ? -6.440 -5.261 27.295 1.00 89.00 186 GLY A C 1
ATOM 1539 O O . GLY A 1 186 ? -6.425 -6.401 27.745 1.00 89.00 186 GLY A O 1
ATOM 1540 N N . LYS A 1 187 ? -7.392 -4.861 26.435 1.00 92.44 187 LYS A N 1
ATOM 1541 C CA . LYS A 1 187 ? -8.511 -5.716 25.972 1.00 92.44 187 LYS A CA 1
ATOM 1542 C C . LYS A 1 187 ? -8.342 -6.264 24.552 1.00 92.44 187 LYS A C 1
ATOM 1544 O O . LYS A 1 187 ? -9.273 -6.847 24.001 1.00 92.44 187 LYS A O 1
ATOM 1549 N N . PHE A 1 188 ? -7.179 -6.076 23.933 1.00 89.56 188 PHE A N 1
ATOM 1550 C CA . PHE A 1 188 ? -6.904 -6.580 22.590 1.00 89.56 188 PHE A CA 1
ATOM 1551 C C . PHE A 1 188 ? -5.512 -7.199 22.479 1.00 89.56 188 PHE A C 1
ATOM 1553 O O . PHE A 1 188 ? -4.570 -6.791 23.153 1.00 89.56 188 PHE A O 1
ATOM 1560 N N . GLY A 1 189 ? -5.390 -8.165 21.570 1.00 84.38 189 GLY A N 1
ATOM 1561 C CA . GLY A 1 189 ? -4.116 -8.660 21.063 1.00 84.38 189 GLY A CA 1
ATOM 1562 C C . GLY A 1 189 ? -3.897 -8.195 19.627 1.00 84.38 189 GLY A C 1
ATOM 1563 O O . GLY A 1 189 ? -4.846 -7.867 18.911 1.00 84.38 189 GLY A O 1
ATOM 1564 N N . LEU A 1 190 ? -2.641 -8.174 19.188 1.00 80.81 190 LEU A N 1
ATOM 1565 C CA . LEU A 1 190 ? -2.318 -7.880 17.796 1.00 80.81 190 LEU A CA 1
ATOM 1566 C C . LEU A 1 190 ? -2.316 -9.174 16.979 1.00 80.81 190 LEU A C 1
ATOM 1568 O O . LEU A 1 190 ? -1.607 -10.127 17.306 1.00 80.81 190 LEU A O 1
ATOM 1572 N N . HIS A 1 191 ? -3.079 -9.201 15.889 1.00 71.00 191 HIS A N 1
ATOM 1573 C CA . HIS A 1 191 ? -3.137 -10.355 15.002 1.00 71.00 191 HIS A CA 1
ATOM 1574 C C . HIS A 1 191 ? -1.999 -10.301 13.981 1.00 71.00 191 HIS A C 1
ATOM 1576 O O . HIS A 1 191 ? -1.903 -9.354 13.202 1.00 71.00 191 HIS A O 1
ATOM 1582 N N . ARG A 1 192 ? -1.149 -11.335 13.959 1.00 65.94 192 ARG A N 1
ATOM 1583 C CA . ARG A 1 192 ? -0.181 -11.567 12.877 1.00 65.94 192 ARG A CA 1
ATOM 1584 C C . ARG A 1 192 ? -0.861 -12.283 11.700 1.00 65.94 192 ARG A C 1
ATOM 1586 O O . ARG A 1 192 ? -1.415 -13.356 11.937 1.00 65.94 192 ARG A O 1
ATOM 1593 N N . PRO A 1 193 ? -0.813 -11.751 10.468 1.00 64.56 193 PRO A N 1
ATOM 1594 C CA . PRO A 1 193 ? -1.353 -12.445 9.300 1.00 64.56 193 PRO A CA 1
ATOM 1595 C C . PRO A 1 193 ? -0.753 -13.854 9.157 1.00 64.56 193 PRO A C 1
ATOM 1597 O O . PRO A 1 193 ? 0.447 -14.030 9.353 1.00 64.56 193 PRO A O 1
ATOM 1600 N N . GLN A 1 194 ? -1.589 -14.851 8.844 1.00 59.47 194 GLN A N 1
ATOM 1601 C CA . GLN A 1 194 ? -1.170 -16.262 8.728 1.00 59.47 194 GLN A CA 1
ATOM 1602 C C . GLN A 1 194 ? -0.394 -16.544 7.437 1.00 59.47 194 GLN A C 1
ATOM 1604 O O . GLN A 1 194 ? 0.583 -17.283 7.418 1.00 59.47 194 GLN A O 1
ATOM 1609 N N . SER A 1 195 ? -0.788 -15.896 6.348 1.00 55.47 195 SER A N 1
ATOM 1610 C CA . SER A 1 195 ? 0.091 -15.635 5.213 1.00 55.47 195 SER A CA 1
ATOM 1611 C C . SER A 1 195 ? 1.281 -14.831 5.734 1.00 55.47 195 SER A C 1
ATOM 1613 O O . SER A 1 195 ? 1.044 -13.766 6.295 1.00 55.47 195 SER A O 1
ATOM 1615 N N . ASN A 1 196 ? 2.517 -15.306 5.560 1.00 51.72 196 ASN A N 1
ATOM 1616 C CA . ASN A 1 196 ? 3.792 -14.752 6.062 1.00 51.72 196 ASN A CA 1
ATOM 1617 C C . ASN A 1 196 ? 4.093 -13.250 5.750 1.00 51.72 196 ASN A C 1
ATOM 1619 O O . ASN A 1 196 ? 5.254 -12.838 5.770 1.00 51.72 196 ASN A O 1
ATOM 1623 N N . TYR A 1 197 ? 3.098 -12.417 5.418 1.00 54.69 197 TYR A N 1
ATOM 1624 C CA . TYR A 1 197 ? 3.134 -10.963 5.289 1.00 54.69 197 TYR A CA 1
ATOM 1625 C C . TYR A 1 197 ? 3.882 -10.304 6.461 1.00 54.69 197 TYR A C 1
ATOM 1627 O O . TYR A 1 197 ? 3.723 -10.691 7.611 1.00 54.69 197 TYR A O 1
ATOM 1635 N N . ALA A 1 198 ? 4.745 -9.331 6.143 1.00 48.91 198 ALA A N 1
ATOM 1636 C CA . ALA A 1 198 ? 5.841 -8.829 6.980 1.00 48.91 198 ALA A CA 1
ATOM 1637 C C . ALA A 1 198 ? 5.563 -8.713 8.509 1.00 48.91 198 ALA A C 1
ATOM 1639 O O . ALA A 1 198 ? 4.474 -8.283 8.910 1.00 48.91 198 ALA A O 1
ATOM 1640 N N . PRO A 1 199 ? 6.590 -8.946 9.363 1.00 43.09 199 PRO A N 1
ATOM 1641 C CA . PRO A 1 199 ? 6.491 -9.051 10.832 1.00 43.09 199 PRO A CA 1
ATOM 1642 C C . PRO A 1 199 ? 6.035 -7.778 11.573 1.00 43.09 199 PRO A C 1
ATOM 1644 O O . PRO A 1 199 ? 5.879 -7.805 12.789 1.00 43.09 199 PRO A O 1
ATOM 1647 N N . ILE A 1 200 ? 5.799 -6.667 10.865 1.00 47.03 200 ILE A N 1
ATOM 1648 C CA . ILE A 1 200 ? 5.364 -5.373 11.431 1.00 47.03 200 ILE A CA 1
ATOM 1649 C C . ILE A 1 200 ? 3.844 -5.161 11.254 1.00 47.03 200 ILE A C 1
ATOM 1651 O O . ILE A 1 200 ? 3.291 -4.160 11.691 1.00 47.03 200 ILE A O 1
ATOM 1655 N N . SER A 1 201 ? 3.128 -6.104 10.636 1.00 49.62 201 SER A N 1
ATOM 1656 C CA . SER A 1 201 ? 1.678 -6.004 10.419 1.00 49.62 201 SER A CA 1
ATOM 1657 C C . SER A 1 201 ? 0.853 -6.753 11.464 1.00 49.62 201 SER A C 1
ATOM 1659 O O . SER A 1 201 ? -0.229 -7.241 11.155 1.00 49.62 201 SER A O 1
ATOM 1661 N N . SER A 1 202 ? 1.338 -6.843 12.706 1.00 53.97 202 SER A N 1
ATOM 1662 C CA . SER A 1 202 ? 0.480 -7.259 13.809 1.00 53.97 202 SER A CA 1
ATOM 1663 C C . SER A 1 202 ? -0.604 -6.187 13.974 1.00 53.97 202 SER A C 1
ATOM 1665 O O . SER A 1 202 ? -0.336 -5.110 14.508 1.00 53.97 202 SER A O 1
ATOM 1667 N N . ARG A 1 203 ? -1.786 -6.425 13.407 1.00 71.88 203 ARG A N 1
ATOM 1668 C CA . ARG A 1 203 ? -2.859 -5.434 13.303 1.00 71.88 203 ARG A CA 1
ATOM 1669 C C . ARG A 1 203 ? -3.954 -5.773 14.293 1.00 71.88 203 ARG A C 1
ATOM 1671 O O . ARG A 1 203 ? -4.289 -6.940 14.496 1.00 71.88 203 ARG A O 1
ATOM 1678 N N . LEU A 1 204 ? -4.541 -4.737 14.875 1.00 80.00 204 LEU A N 1
ATOM 1679 C CA . LEU A 1 204 ? -5.875 -4.868 15.426 1.00 80.00 204 LEU A CA 1
ATOM 1680 C C . LEU A 1 204 ? -6.820 -5.117 14.250 1.00 80.00 204 LEU A C 1
ATOM 1682 O O . LEU A 1 204 ? -6.823 -4.347 13.289 1.00 80.00 204 LEU A O 1
ATOM 1686 N N . THR A 1 205 ? -7.568 -6.216 14.279 1.00 87.75 205 THR A N 1
ATOM 1687 C CA . THR A 1 205 ? -8.503 -6.489 13.186 1.00 87.75 205 THR A CA 1
ATOM 1688 C C . THR A 1 205 ? -9.684 -5.517 13.264 1.00 87.75 205 THR A C 1
ATOM 1690 O O . THR A 1 205 ? -10.094 -5.161 14.375 1.00 87.75 205 THR A O 1
ATOM 1693 N N . PRO A 1 206 ? -10.287 -5.124 12.127 1.00 88.88 206 PRO A N 1
ATOM 1694 C CA . PRO A 1 206 ? -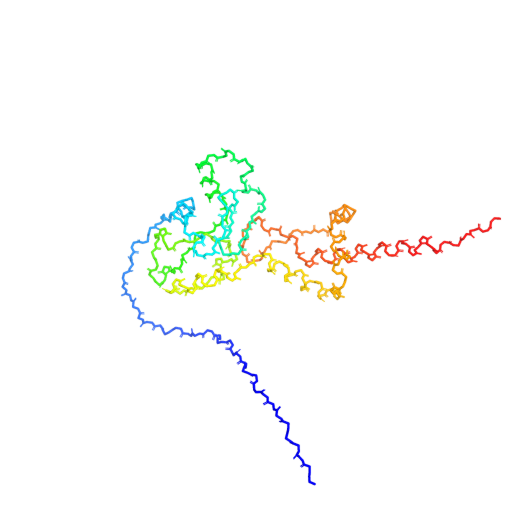11.523 -4.346 12.150 1.00 88.88 206 PRO A CA 1
ATOM 1695 C C . PRO A 1 206 ? -12.629 -5.021 12.975 1.00 88.88 206 PRO A C 1
ATOM 1697 O O . PRO A 1 206 ? -13.340 -4.344 13.707 1.00 88.88 206 PRO A O 1
ATOM 1700 N N . ALA A 1 207 ? -12.709 -6.357 12.963 1.00 91.00 207 ALA A N 1
ATOM 1701 C CA . ALA A 1 207 ? -13.637 -7.111 13.806 1.00 91.00 207 ALA A CA 1
ATOM 1702 C C . ALA A 1 207 ? -13.385 -6.909 15.308 1.00 91.00 207 ALA A C 1
ATOM 1704 O O . ALA A 1 207 ? -14.327 -6.672 16.061 1.00 91.00 207 ALA A O 1
ATOM 1705 N N . THR A 1 208 ? -12.125 -6.946 15.752 1.00 91.75 208 THR A N 1
ATOM 1706 C CA . THR A 1 208 ? -11.780 -6.665 17.153 1.00 91.75 208 THR A CA 1
ATOM 1707 C C . THR A 1 208 ? -12.164 -5.237 17.532 1.00 91.75 208 THR A C 1
ATOM 1709 O O . THR A 1 208 ? -12.769 -5.026 18.579 1.00 91.75 208 THR A O 1
ATOM 1712 N N . LEU A 1 209 ? -11.847 -4.263 16.674 1.00 90.12 209 LEU A N 1
ATOM 1713 C CA . LEU A 1 209 ? -12.136 -2.854 16.927 1.00 90.12 209 LEU A CA 1
ATOM 1714 C C . LEU A 1 209 ? -13.645 -2.596 17.060 1.00 90.12 209 LEU A C 1
ATOM 1716 O O . LEU A 1 209 ? -14.086 -2.010 18.047 1.00 90.12 209 LEU A O 1
ATOM 1720 N N . VAL A 1 210 ? -14.435 -3.089 16.103 1.00 91.19 210 VAL A N 1
ATOM 1721 C CA . VAL A 1 210 ? -15.897 -2.943 16.099 1.00 91.19 210 VAL A CA 1
ATOM 1722 C C . VAL A 1 210 ? -16.532 -3.664 17.288 1.00 91.19 210 VAL A C 1
ATOM 1724 O O . VAL A 1 210 ? -17.381 -3.090 17.967 1.00 91.19 210 VAL A O 1
ATOM 1727 N N . GLY A 1 211 ? -16.107 -4.897 17.578 1.00 91.81 211 GLY A N 1
ATOM 1728 C CA . GLY A 1 211 ? -16.633 -5.670 18.704 1.00 91.81 211 GLY A CA 1
ATOM 1729 C C . GLY A 1 211 ? -16.390 -4.986 20.053 1.00 91.81 211 GLY A C 1
ATOM 1730 O O . GLY A 1 211 ? -17.304 -4.906 20.875 1.00 91.81 211 GLY A O 1
ATOM 1731 N N . LEU A 1 212 ? -15.189 -4.434 20.262 1.00 92.81 212 LEU A N 1
ATOM 1732 C CA . LEU A 1 212 ? -14.855 -3.682 21.474 1.00 92.81 212 LEU A CA 1
ATOM 1733 C C . LEU A 1 212 ? -15.662 -2.388 21.592 1.00 92.81 212 LEU A C 1
ATOM 1735 O O . LEU A 1 212 ? -16.182 -2.102 22.668 1.00 92.81 212 LEU A O 1
ATOM 1739 N N . ALA A 1 213 ? -15.809 -1.629 20.504 1.00 90.88 213 ALA A N 1
ATOM 1740 C CA . ALA A 1 213 ? -16.596 -0.398 20.505 1.00 90.88 213 ALA A CA 1
ATOM 1741 C C . ALA A 1 213 ? -18.076 -0.657 20.825 1.00 90.88 213 ALA A C 1
ATOM 1743 O O . ALA A 1 213 ? -18.677 0.050 21.636 1.00 90.88 213 ALA A O 1
ATOM 1744 N N . LEU A 1 214 ? -18.649 -1.720 20.253 1.00 89.38 214 LEU A N 1
ATOM 1745 C CA . LEU A 1 214 ? -20.015 -2.142 20.553 1.00 89.38 214 LEU A CA 1
ATOM 1746 C C . LEU A 1 214 ? -20.174 -2.554 22.023 1.00 89.38 214 LEU A C 1
ATOM 1748 O O . LEU A 1 214 ? -21.172 -2.210 22.659 1.00 89.38 214 LEU A O 1
ATOM 1752 N N . HIS A 1 215 ? -19.206 -3.295 22.567 1.00 90.44 215 HIS A N 1
ATOM 1753 C CA . HIS A 1 215 ? -19.234 -3.714 23.966 1.00 90.44 215 HIS A CA 1
ATOM 1754 C C . HIS A 1 215 ? -19.153 -2.514 24.917 1.00 90.44 215 HIS A C 1
ATOM 1756 O O . HIS A 1 215 ? -20.010 -2.375 25.788 1.00 90.44 215 HIS A O 1
ATOM 1762 N N . TYR A 1 216 ? -18.209 -1.602 24.677 1.00 89.94 216 TYR A N 1
ATOM 1763 C CA . TYR A 1 216 ? -18.058 -0.356 25.429 1.00 89.94 216 TYR A CA 1
ATOM 1764 C C . TYR A 1 216 ? -19.354 0.465 25.464 1.00 89.94 216 TYR A C 1
ATOM 1766 O O . TYR A 1 216 ? -19.808 0.891 26.526 1.00 89.94 216 TYR A O 1
ATOM 1774 N N . HIS A 1 217 ? -20.004 0.631 24.309 1.00 83.81 217 HIS A N 1
ATOM 1775 C CA . HIS A 1 217 ? -21.253 1.383 24.225 1.00 83.81 217 HIS A CA 1
ATOM 1776 C C . HIS A 1 217 ? -22.384 0.742 25.055 1.00 83.81 217 HIS A C 1
ATOM 1778 O O . HIS A 1 217 ? -23.146 1.440 25.730 1.00 83.81 217 HIS A O 1
ATOM 1784 N N . ARG A 1 218 ? -22.474 -0.596 25.068 1.00 83.56 218 ARG A N 1
ATOM 1785 C CA . ARG A 1 218 ? -23.452 -1.329 25.893 1.00 83.56 218 ARG A CA 1
ATOM 1786 C C . ARG A 1 218 ? -23.184 -1.174 27.390 1.00 83.56 218 ARG A C 1
ATOM 1788 O O . ARG A 1 218 ? -24.138 -1.029 28.155 1.00 83.56 218 ARG A O 1
ATOM 1795 N N . GLU A 1 219 ? -21.920 -1.177 27.811 1.00 83.94 219 GLU A N 1
ATOM 1796 C CA . GLU A 1 219 ? -21.550 -0.964 29.217 1.00 83.94 219 GLU A CA 1
ATOM 1797 C C . GLU A 1 219 ? -21.965 0.429 29.712 1.00 83.94 219 GLU A C 1
ATOM 1799 O O . GLU A 1 219 ? -22.583 0.536 30.774 1.00 83.94 219 GLU A O 1
ATOM 1804 N N . LEU A 1 220 ? -21.730 1.481 28.917 1.00 77.31 220 LEU A N 1
ATOM 1805 C CA . LEU A 1 220 ? -22.178 2.843 29.238 1.00 77.31 220 LEU A CA 1
ATOM 1806 C C . LEU A 1 220 ? -23.706 2.936 29.368 1.00 77.31 220 LEU A C 1
ATOM 1808 O O . LEU A 1 220 ? -24.221 3.532 30.319 1.00 77.31 220 LEU A O 1
ATOM 1812 N N . GLY A 1 221 ? -24.442 2.306 28.447 1.00 65.00 221 GLY A N 1
ATOM 1813 C CA . GLY A 1 221 ? -25.904 2.247 28.501 1.00 65.00 221 GLY A CA 1
ATOM 1814 C C . GLY A 1 221 ? -26.429 1.540 29.759 1.00 65.00 221 GLY A C 1
ATOM 1815 O O . GLY A 1 221 ? -27.384 2.007 30.383 1.00 65.00 221 GLY A O 1
ATOM 1816 N N . CYS A 1 222 ? -25.787 0.446 30.179 1.00 60.75 222 CYS A N 1
ATOM 1817 C CA . CYS A 1 222 ? -26.120 -0.264 31.417 1.00 60.75 222 CYS A CA 1
ATOM 1818 C C . CYS A 1 222 ? -25.792 0.552 32.677 1.00 60.75 222 CYS A C 1
ATOM 1820 O O . CYS A 1 222 ? -26.602 0.585 33.606 1.00 60.75 222 CYS A O 1
ATOM 1822 N N . ALA A 1 223 ? -24.647 1.238 32.711 1.00 62.44 223 ALA A N 1
ATOM 1823 C CA . ALA A 1 223 ? -24.261 2.096 33.830 1.00 62.44 223 ALA A CA 1
ATOM 1824 C C . ALA A 1 223 ? -25.241 3.270 34.016 1.00 62.44 223 ALA A C 1
ATOM 1826 O O . ALA A 1 223 ? -25.678 3.538 35.135 1.00 62.44 223 ALA A O 1
ATOM 1827 N N . SER A 1 224 ? -25.671 3.901 32.917 1.00 60.66 224 SER A N 1
ATOM 1828 C CA . SER A 1 224 ? -26.667 4.985 32.930 1.00 60.66 224 SER A CA 1
ATOM 1829 C C . SER A 1 224 ? -28.053 4.531 33.417 1.00 60.66 224 SER A C 1
ATOM 1831 O O . SER A 1 224 ? -28.761 5.279 34.089 1.00 60.66 224 SER A O 1
ATOM 1833 N N . ARG A 1 225 ? -28.458 3.288 33.119 1.00 57.78 225 ARG A N 1
ATOM 1834 C CA . ARG A 1 225 ? -29.728 2.724 33.612 1.00 57.78 225 ARG A CA 1
ATOM 1835 C C . ARG A 1 225 ? -29.676 2.374 35.100 1.00 57.78 225 ARG A C 1
ATOM 1837 O O . ARG A 1 225 ? -30.668 2.577 35.792 1.00 57.78 225 ARG A O 1
ATOM 1844 N N . ARG A 1 226 ? -28.533 1.894 35.603 1.00 58.91 226 ARG A N 1
ATOM 1845 C CA . ARG A 1 226 ? -28.344 1.591 37.033 1.00 58.91 226 ARG A CA 1
ATOM 1846 C C . ARG A 1 226 ? -28.357 2.849 37.904 1.00 58.91 226 ARG A C 1
ATOM 1848 O O . ARG A 1 226 ? -28.941 2.812 38.980 1.00 58.91 226 ARG A O 1
ATOM 1855 N N . SER A 1 227 ? -27.797 3.966 37.436 1.00 57.25 227 SER A N 1
ATOM 1856 C CA . SER A 1 227 ? -27.824 5.233 38.186 1.00 57.25 227 SER A CA 1
ATOM 1857 C C . SER A 1 227 ? -29.210 5.889 38.247 1.00 57.25 227 SER A C 1
ATOM 1859 O O . SER A 1 227 ? -29.500 6.598 39.204 1.00 57.25 227 SER A O 1
ATOM 1861 N N . ARG A 1 228 ? -30.096 5.621 37.277 1.00 57.44 228 ARG A N 1
ATOM 1862 C CA . ARG A 1 228 ? -31.494 6.100 37.279 1.00 57.44 228 ARG A CA 1
ATOM 1863 C C . ARG A 1 228 ? -32.465 5.217 38.074 1.00 57.44 228 ARG A C 1
ATOM 1865 O O . ARG A 1 228 ? -33.606 5.616 38.271 1.00 57.44 228 ARG A O 1
ATOM 1872 N N . GLY A 1 229 ? -32.037 4.023 38.488 1.00 53.22 229 GLY A N 1
ATOM 1873 C CA . GLY A 1 229 ? -32.875 3.028 39.167 1.00 53.22 229 GLY A CA 1
ATOM 1874 C C . GLY A 1 229 ? -32.729 2.974 40.689 1.00 53.22 229 GLY A C 1
ATOM 1875 O O . GLY A 1 229 ? -33.354 2.116 41.302 1.00 53.22 229 GLY A O 1
ATOM 1876 N N . ALA A 1 230 ? -31.914 3.834 41.309 1.00 50.03 230 ALA A N 1
ATOM 1877 C CA . ALA A 1 230 ? -31.824 3.905 42.767 1.00 50.03 230 ALA A CA 1
ATOM 1878 C C . ALA A 1 230 ? -33.066 4.634 43.321 1.00 50.03 230 ALA A C 1
ATOM 1880 O O . ALA A 1 230 ? -33.238 5.821 43.031 1.00 50.03 230 ALA A O 1
ATOM 1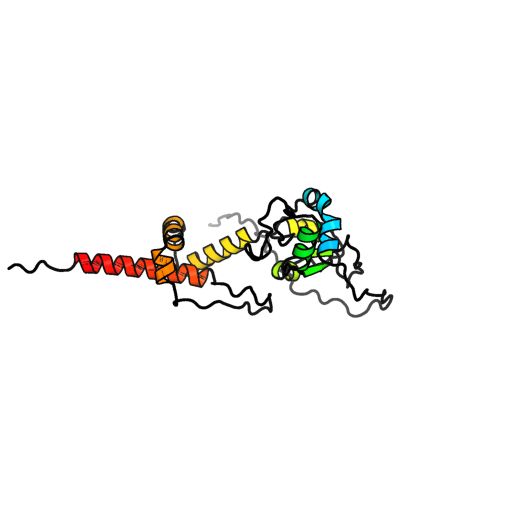881 N N . PRO A 1 231 ? -33.951 3.969 44.091 1.00 51.16 231 PRO A N 1
ATOM 1882 C CA . PRO A 1 231 ? -35.039 4.667 44.752 1.00 51.16 231 PRO A CA 1
ATOM 1883 C C . PRO A 1 231 ? -34.445 5.582 45.821 1.00 51.16 231 PRO A C 1
ATOM 1885 O O . PRO A 1 231 ? -33.622 5.148 46.626 1.00 51.16 231 PRO A O 1
ATOM 1888 N N . ALA A 1 232 ? -34.866 6.847 45.827 1.00 54.25 232 ALA A N 1
ATOM 1889 C CA . ALA A 1 232 ? -34.562 7.763 46.914 1.00 54.25 232 ALA A CA 1
ATOM 1890 C C . ALA A 1 232 ? -35.074 7.145 48.223 1.00 54.25 232 ALA A C 1
ATOM 1892 O O . ALA A 1 232 ? -36.282 6.962 48.399 1.00 54.25 232 ALA A O 1
ATOM 1893 N N . SER A 1 233 ? -34.154 6.790 49.120 1.00 50.31 233 SER A N 1
ATOM 1894 C CA . SER A 1 233 ? -34.486 6.426 50.491 1.00 50.31 233 SER A CA 1
ATOM 1895 C C . SER A 1 233 ? -35.152 7.637 51.134 1.00 50.31 233 SER A C 1
ATOM 1897 O O . SER A 1 233 ? -34.504 8.655 51.378 1.00 50.31 233 SER A O 1
ATOM 1899 N N . LYS A 1 234 ? -36.466 7.548 51.342 1.00 47.62 234 LYS A N 1
ATOM 1900 C CA . LYS A 1 234 ? -37.206 8.524 52.137 1.00 47.62 234 LYS A CA 1
ATOM 1901 C C . LYS A 1 234 ? -36.728 8.380 53.584 1.00 47.62 234 LYS A C 1
ATOM 1903 O O . LYS A 1 234 ? -36.961 7.333 54.187 1.00 47.62 234 LYS A O 1
ATOM 1908 N N . HIS A 1 235 ? -36.016 9.391 54.071 1.00 50.56 235 HIS A N 1
ATOM 1909 C CA . HIS A 1 235 ? -35.834 9.650 55.496 1.00 50.56 235 HIS A CA 1
ATOM 1910 C C . HIS A 1 235 ? -36.963 10.554 55.980 1.00 50.56 235 HIS A C 1
ATOM 1912 O O . HIS A 1 235 ? -37.379 11.429 55.184 1.00 50.56 235 HIS A O 1
#

pLDDT: mean 78.75, std 21.71, range [27.52, 98.12]

Foldseek 3Di:
DDDDDDDDDDDPPPPPPPDDDDDPDDDDDDPDDADPDQDALLVLCVVCVVPLVVLVFDDDLQFDAFRQARDGLPCPLGDPDPPDDSVSSSVSSRVGPWDWAFLADVVRVTDSDSVRTGTHAPVCRVVADHDPDSVSRSVNSNPHHPVVVLVVQLVVLCVVVVNDPVCVVVLVVLLPDPVLVVVCVPVDWFDDDPPCRDPSRSHDGSNNSSVSSVVVVVVVVVVVVVVVPDPPDDD

Secondary structure (DSSP, 8-state):
-------------------PPPPS-----------S-PPPHHHHHHHHTTTTGGGT----TTS---TTT----GGGS----TT--HHHHHHHHHHS--EEEESS-GGGT--SSGGGEEEE-HHHHHHS---S-HHHHHHHHHH--HHHHHHHHHHHHHHHTT--STTHHHHHHHHH-HHHHHHTTTS--PBPPSS---TT--B--HHHHHHHHHHHHHHHHHHHHHHT-------

InterPro domains:
  IPR002711 HNH endonuclease [PF01844] (102-126)
  IPR003615 HNH nuclease [SM00507] (84-126)

Sequence (235 aa):
MIISTSGTTPTAKLRMVSGFPLPFGVLAMAMSQFSENLPSKAQIYDYWKHRLSRLYFHVEPRKPRCWACGFNYGARYDIKRPDAGWDEILQRWNRIPLQRCHIIPRSLNGSDSLSNLSLLCRECHDLMPNTSIPEVFFRWGRTQNWELREDTKLRDAMRAFRIDTDSLRQLDQVLNSSEFRYWMSGKFGLHRPQSNYAPISSRLTPATLVGLALHYHRELGCASRRSRGAPASKH